Protein AF-A0A519VGI8-F1 (afdb_monomer)

Sequence (239 aa):
MLRIKFSAGREFSASQSASSPSAKTLPASNMSTTFNIIPTKIDNSLTFQNVLTLAKQTLENQLGKLSINLSVDILVNIHDNKEAYVNDISSNTKFIWAENEYAWFTVDKSNGGTDAYCEKLSERLSDWENYIEDTLDNTMVTPQLKQQIIDCEYEWYFRRSAGQSPMISLAYGHLTAAVARLTNGYIYTYDGAWHDNIFPATAEQLLEVYFYPDKAKDVADYDWVTKCIEGLKFDLASR

Nearest PDB structures (foldseek):
  7p8m-assembly1_A  TM=3.866E-01  e=9.966E+00  Methanocaldococcus jannaschii DSM 2661

Structure (mmCIF, N/CA/C/O backbone):
data_AF-A0A519VGI8-F1
#
_entry.id   AF-A0A519VGI8-F1
#
loop_
_atom_site.group_PDB
_atom_site.id
_atom_site.type_symbol
_atom_site.label_atom_id
_atom_site.label_alt_id
_atom_site.label_comp_id
_atom_site.label_asym_id
_atom_site.label_entity_id
_atom_site.label_seq_id
_atom_site.pdbx_PDB_ins_code
_atom_site.Cartn_x
_atom_site.Cartn_y
_atom_site.Cartn_z
_atom_site.occupancy
_atom_site.B_iso_or_equiv
_atom_site.auth_seq_id
_atom_site.auth_comp_id
_atom_site.auth_asym_id
_atom_site.auth_atom_id
_atom_site.pdbx_PDB_model_num
ATOM 1 N N . MET A 1 1 ? 89.190 26.291 28.285 1.00 38.09 1 MET A N 1
ATOM 2 C CA . MET A 1 1 ? 90.211 26.397 27.222 1.00 38.09 1 MET A CA 1
ATOM 3 C C . MET A 1 1 ? 90.522 24.989 26.719 1.00 38.09 1 MET A C 1
ATOM 5 O O . MET A 1 1 ? 91.337 24.328 27.328 1.00 38.09 1 MET A O 1
ATOM 9 N N . LEU A 1 2 ? 89.786 24.499 25.714 1.00 30.53 2 LEU A N 1
ATOM 10 C CA . LEU A 1 2 ? 90.197 23.538 24.670 1.00 30.53 2 LEU A CA 1
ATOM 11 C C . LEU A 1 2 ? 88.943 23.186 23.844 1.00 30.53 2 LEU A C 1
ATOM 13 O O . LEU A 1 2 ? 87.911 22.818 24.395 1.00 30.53 2 LEU A O 1
ATOM 17 N N . ARG A 1 3 ? 89.034 23.372 22.526 1.00 24.94 3 ARG A N 1
ATOM 18 C CA . ARG A 1 3 ? 88.086 22.913 21.495 1.00 24.94 3 ARG A CA 1
ATOM 19 C C . ARG A 1 3 ? 88.635 21.624 20.864 1.00 24.94 3 ARG A C 1
ATOM 21 O O . ARG A 1 3 ? 89.831 21.388 21.007 1.00 24.94 3 ARG A O 1
ATOM 28 N N . ILE A 1 4 ? 87.793 20.986 20.027 1.00 32.97 4 ILE A N 1
ATOM 29 C CA . ILE A 1 4 ? 88.065 20.067 18.878 1.00 32.97 4 ILE A CA 1
ATOM 30 C C . ILE A 1 4 ? 87.578 18.626 19.159 1.00 32.97 4 ILE A C 1
ATOM 32 O O . ILE A 1 4 ? 87.894 18.105 20.215 1.00 32.97 4 ILE A O 1
ATOM 36 N N . LYS A 1 5 ? 86.855 17.887 18.292 1.00 31.25 5 LYS A N 1
ATOM 37 C CA . LYS A 1 5 ? 86.121 18.103 17.016 1.00 31.25 5 LYS A CA 1
ATOM 38 C C . LYS A 1 5 ? 85.186 16.886 16.769 1.00 31.25 5 LYS A C 1
ATOM 40 O O . LYS A 1 5 ? 85.335 15.844 17.389 1.00 31.25 5 LYS A O 1
ATOM 45 N N . PHE A 1 6 ? 84.274 17.097 15.818 1.00 30.44 6 PHE A N 1
ATOM 46 C CA . PHE A 1 6 ? 83.166 16.316 15.242 1.00 30.44 6 PHE A CA 1
ATOM 47 C C . PHE A 1 6 ? 83.414 14.902 14.670 1.00 30.44 6 PHE A C 1
ATOM 49 O O . PHE A 1 6 ? 84.486 14.626 14.142 1.00 30.44 6 PHE A O 1
ATOM 56 N N . SER A 1 7 ? 82.314 14.129 14.577 1.00 30.73 7 SER A N 1
ATOM 57 C CA . SER A 1 7 ? 81.886 13.312 13.412 1.00 30.73 7 SER A CA 1
ATOM 58 C C . SER A 1 7 ? 80.410 12.887 13.606 1.00 30.73 7 SER A C 1
ATOM 60 O O . SER A 1 7 ? 80.115 12.208 14.581 1.00 30.73 7 SER A O 1
ATOM 62 N N . ALA A 1 8 ? 79.438 13.483 12.893 1.00 33.47 8 ALA A N 1
ATOM 63 C CA . ALA A 1 8 ? 78.658 12.887 11.780 1.00 33.47 8 ALA A CA 1
ATOM 64 C C . ALA A 1 8 ? 78.068 11.492 12.096 1.00 33.47 8 ALA A C 1
ATOM 66 O O . ALA A 1 8 ? 78.820 10.578 12.396 1.00 33.47 8 ALA A O 1
ATOM 67 N N . GLY A 1 9 ? 76.771 11.189 12.024 1.00 27.84 9 GLY A N 1
ATOM 68 C CA . GLY A 1 9 ? 75.587 11.834 11.457 1.00 27.84 9 GLY A CA 1
ATOM 69 C C . GLY A 1 9 ? 74.647 10.716 10.969 1.00 27.84 9 GLY A C 1
ATOM 70 O O . GLY A 1 9 ? 75.143 9.765 10.371 1.00 27.84 9 GLY A O 1
ATOM 71 N N . ARG A 1 10 ? 73.336 10.801 11.249 1.00 30.02 10 ARG A N 1
ATOM 72 C CA . ARG A 1 10 ? 72.210 10.395 10.369 1.00 30.02 10 ARG A CA 1
ATOM 73 C C . ARG A 1 10 ? 70.863 10.465 11.102 1.00 30.02 10 ARG A C 1
ATOM 75 O O . ARG A 1 10 ? 70.572 9.669 11.982 1.00 30.02 10 ARG A O 1
ATOM 82 N N . GLU A 1 11 ? 70.141 11.517 10.735 1.00 29.47 11 GLU A N 1
ATOM 83 C CA . GLU A 1 11 ? 68.760 11.587 10.236 1.00 29.47 11 GLU A CA 1
ATOM 84 C C . GLU A 1 11 ? 67.616 10.746 10.830 1.00 29.47 11 GLU A C 1
ATOM 86 O O . GLU A 1 11 ? 67.655 9.529 10.983 1.00 29.47 11 GLU A O 1
ATOM 91 N N . PHE A 1 12 ? 66.546 11.511 11.052 1.00 30.02 12 PHE A N 1
ATOM 92 C CA . PHE A 1 12 ? 65.171 11.186 11.391 1.00 30.02 12 PHE A CA 1
ATOM 93 C C . PHE A 1 12 ? 64.492 10.199 10.433 1.00 30.02 12 PHE A C 1
ATOM 95 O O . PHE A 1 12 ? 64.615 10.305 9.217 1.00 30.02 12 PHE A O 1
ATOM 102 N N . SER A 1 13 ? 63.601 9.384 10.996 1.00 29.48 13 SER A N 1
ATOM 103 C CA . SER A 1 13 ? 62.376 8.942 10.327 1.00 29.48 13 SER A CA 1
ATOM 104 C C . SER A 1 13 ? 61.317 8.647 11.388 1.00 29.48 13 SER A C 1
ATOM 106 O O . SER A 1 13 ? 61.339 7.604 12.041 1.00 29.48 13 SER A O 1
ATOM 108 N N . ALA A 1 14 ? 60.398 9.593 11.570 1.00 31.36 14 ALA A N 1
ATOM 109 C CA . ALA A 1 14 ? 59.165 9.387 12.309 1.00 31.36 14 ALA A CA 1
ATOM 110 C C . ALA A 1 14 ? 58.192 8.559 11.456 1.00 31.36 14 ALA A C 1
ATOM 112 O O . ALA A 1 14 ? 57.915 8.911 10.314 1.00 31.36 14 ALA A O 1
ATOM 113 N N . SER A 1 15 ? 57.625 7.498 12.027 1.00 29.14 15 SER A N 1
ATOM 114 C CA . SER A 1 15 ? 56.318 6.995 11.603 1.00 29.14 15 SER A CA 1
ATOM 115 C C . SER A 1 15 ? 55.542 6.558 12.845 1.00 29.14 15 SER A C 1
ATOM 117 O O . SER A 1 15 ? 55.751 5.490 13.409 1.00 29.14 15 SER A O 1
ATOM 119 N N . GLN A 1 16 ? 54.683 7.455 13.328 1.00 31.55 16 GLN A N 1
ATOM 120 C CA . GLN A 1 16 ? 53.565 7.080 14.183 1.00 31.55 16 GLN A CA 1
ATOM 121 C C . GLN A 1 16 ? 52.480 6.534 13.254 1.00 31.55 16 GLN A C 1
ATOM 123 O O . GLN A 1 16 ? 51.910 7.281 12.460 1.00 31.55 16 GLN A O 1
ATOM 128 N N . SER A 1 17 ? 52.211 5.231 13.321 1.00 30.33 17 SER A N 1
ATOM 129 C CA . SER A 1 17 ? 51.017 4.650 12.715 1.00 30.33 17 SER A CA 1
ATOM 130 C C . SER A 1 17 ? 49.809 5.053 13.557 1.00 30.33 17 SER A C 1
ATOM 132 O O . SER A 1 17 ? 49.534 4.460 14.601 1.00 30.33 17 SER A O 1
ATOM 134 N N . ALA A 1 18 ? 49.111 6.088 13.102 1.00 29.97 18 ALA A N 1
ATOM 135 C CA . ALA A 1 18 ? 47.758 6.389 13.528 1.00 29.97 18 ALA A CA 1
ATOM 136 C C . ALA A 1 18 ? 46.842 5.238 13.088 1.00 29.97 18 ALA A C 1
ATOM 138 O O . ALA A 1 18 ? 46.700 4.951 11.901 1.00 29.97 18 ALA A O 1
ATOM 139 N N . SER A 1 19 ? 46.236 4.565 14.059 1.00 31.88 19 SER A N 1
ATOM 140 C CA . SER A 1 19 ? 45.126 3.644 13.844 1.00 31.88 19 SER A CA 1
ATOM 141 C C . SER A 1 19 ? 43.911 4.444 13.365 1.00 31.88 19 SER A C 1
ATOM 143 O O . SER A 1 19 ? 43.262 5.130 14.157 1.00 31.88 19 SER A O 1
ATOM 145 N N . SER A 1 20 ? 43.627 4.393 12.066 1.00 29.72 20 SER A N 1
ATOM 146 C CA . SER A 1 20 ? 42.387 4.920 11.496 1.00 29.72 20 SER A CA 1
ATOM 147 C C . SER A 1 20 ? 41.172 4.082 11.928 1.00 29.72 20 SER A C 1
ATOM 149 O O . SER A 1 20 ? 41.293 2.869 12.114 1.00 29.72 20 SER A O 1
ATOM 151 N N . PRO A 1 21 ? 40.005 4.724 12.113 1.00 30.98 21 PRO A N 1
ATOM 152 C CA . PRO A 1 21 ? 38.830 4.119 12.725 1.00 30.98 21 PRO A CA 1
ATOM 153 C C . PRO A 1 21 ? 38.194 3.074 11.807 1.00 30.98 21 PRO A C 1
ATOM 155 O O . PRO A 1 21 ? 38.023 3.296 10.609 1.00 30.98 21 PRO A O 1
ATOM 158 N N . SER A 1 22 ? 37.818 1.947 12.416 1.00 30.73 22 SER A N 1
ATOM 159 C CA . SER A 1 22 ? 36.971 0.908 11.833 1.00 30.73 22 SER A CA 1
ATOM 160 C C . SER A 1 22 ? 35.784 1.545 11.118 1.00 30.73 22 SER A C 1
ATOM 162 O O . SER A 1 22 ? 34.987 2.250 11.742 1.00 30.73 22 SER A O 1
ATOM 164 N N . ALA A 1 23 ? 35.670 1.275 9.818 1.00 31.70 23 ALA A N 1
ATOM 165 C CA . ALA A 1 23 ? 34.477 1.557 9.043 1.00 31.70 23 ALA A CA 1
ATOM 166 C C . ALA A 1 23 ? 33.264 1.026 9.817 1.00 31.70 23 ALA A C 1
ATOM 168 O O . ALA A 1 23 ? 33.223 -0.149 10.189 1.00 31.70 23 ALA A O 1
ATOM 169 N N . LYS A 1 24 ? 32.307 1.911 10.114 1.00 32.31 24 LYS A N 1
ATOM 170 C CA . LYS A 1 24 ? 30.989 1.496 10.581 1.00 32.31 24 LYS A CA 1
ATOM 171 C C . LYS A 1 24 ? 30.389 0.653 9.466 1.00 32.31 24 LYS A C 1
ATOM 173 O O . LYS A 1 24 ? 30.065 1.168 8.400 1.00 32.31 24 LYS A O 1
ATOM 178 N N . THR A 1 25 ? 30.309 -0.644 9.710 1.00 29.39 25 THR A N 1
ATOM 179 C CA . THR A 1 25 ? 29.517 -1.584 8.933 1.00 29.39 25 THR A CA 1
ATOM 180 C C . THR A 1 25 ? 28.110 -1.003 8.809 1.00 29.39 25 THR A C 1
ATOM 182 O O . THR A 1 25 ? 27.492 -0.672 9.823 1.00 29.39 25 THR A O 1
ATOM 185 N N . LEU A 1 26 ? 27.636 -0.819 7.575 1.00 34.78 26 LEU A N 1
ATOM 186 C CA . LEU A 1 26 ? 26.231 -0.519 7.303 1.00 34.78 26 LEU A CA 1
ATOM 187 C C . LEU A 1 26 ? 25.372 -1.571 8.028 1.00 34.78 26 LEU A C 1
ATOM 189 O O . LEU A 1 26 ? 25.759 -2.747 8.032 1.00 34.78 26 LEU A O 1
ATOM 193 N N . PRO A 1 27 ? 24.262 -1.182 8.679 1.00 36.94 27 PRO A N 1
ATOM 194 C CA . PRO A 1 27 ? 23.387 -2.150 9.318 1.00 36.94 27 PRO A CA 1
ATOM 195 C C . PRO A 1 27 ? 22.914 -3.165 8.273 1.00 36.94 27 PRO A C 1
ATOM 197 O O . PRO A 1 27 ? 22.719 -2.830 7.103 1.00 36.94 27 PRO A O 1
ATOM 200 N N . ALA A 1 28 ? 22.809 -4.421 8.707 1.00 38.28 28 ALA A N 1
ATOM 201 C CA . ALA A 1 28 ? 22.369 -5.543 7.894 1.00 38.28 28 ALA A CA 1
ATOM 202 C C . ALA A 1 28 ? 21.110 -5.177 7.094 1.00 38.28 28 ALA A C 1
ATOM 204 O O . ALA A 1 28 ? 20.195 -4.555 7.630 1.00 38.28 28 ALA A O 1
ATOM 205 N N . SER A 1 29 ? 21.073 -5.567 5.819 1.00 42.94 29 SER A N 1
ATOM 206 C CA . SER A 1 29 ? 19.898 -5.421 4.963 1.00 42.94 29 SER A CA 1
ATOM 207 C C . SER A 1 29 ? 18.662 -5.962 5.684 1.00 42.94 29 SER A C 1
ATOM 209 O O . SER A 1 29 ? 18.608 -7.159 5.981 1.00 42.94 29 SER A O 1
ATOM 211 N N . ASN A 1 30 ? 17.680 -5.103 5.959 1.00 51.03 30 ASN A N 1
ATOM 212 C CA . ASN A 1 30 ? 16.365 -5.547 6.402 1.00 51.03 30 ASN A CA 1
ATOM 213 C C . ASN A 1 30 ? 15.836 -6.586 5.396 1.00 51.03 30 ASN A C 1
ATOM 215 O O . ASN A 1 30 ? 15.785 -6.335 4.192 1.00 51.03 30 ASN A O 1
ATOM 219 N N . MET A 1 31 ? 15.494 -7.784 5.883 1.00 70.06 31 MET A N 1
ATOM 220 C CA . MET A 1 31 ? 15.034 -8.915 5.053 1.00 70.06 31 MET A CA 1
ATOM 221 C C . MET A 1 31 ? 13.652 -8.666 4.421 1.00 70.06 31 MET A C 1
ATOM 223 O O . MET A 1 31 ? 13.213 -9.416 3.546 1.00 70.06 31 MET A O 1
ATOM 227 N N . SER A 1 32 ? 12.972 -7.609 4.855 1.00 83.12 32 SER A N 1
ATOM 228 C CA . SER A 1 32 ? 11.730 -7.093 4.297 1.00 83.12 32 SER A CA 1
ATOM 229 C C . SER A 1 32 ? 11.562 -5.625 4.663 1.00 83.12 32 SER A C 1
ATOM 231 O O . SER A 1 32 ? 12.154 -5.169 5.636 1.00 83.12 32 SER A O 1
ATOM 233 N N . THR A 1 33 ? 10.728 -4.924 3.910 1.00 91.31 33 THR A N 1
ATOM 234 C CA . THR A 1 33 ? 10.342 -3.536 4.172 1.00 91.31 33 THR A CA 1
ATOM 235 C C . THR A 1 33 ? 8.831 -3.405 4.298 1.00 91.31 33 THR A C 1
ATOM 237 O O . THR A 1 33 ? 8.114 -4.160 3.632 1.00 91.31 33 THR A O 1
ATOM 240 N N . THR A 1 34 ? 8.351 -2.441 5.081 1.00 94.94 34 THR A N 1
ATOM 241 C CA . THR A 1 34 ? 6.932 -2.273 5.402 1.00 94.94 34 THR A CA 1
ATOM 242 C C . THR A 1 34 ? 6.434 -0.846 5.209 1.00 94.94 34 THR A C 1
ATOM 244 O O . THR A 1 34 ? 7.039 0.121 5.659 1.00 94.94 34 THR A O 1
ATOM 247 N N . PHE A 1 35 ? 5.271 -0.716 4.576 1.00 96.44 35 PHE A N 1
ATOM 248 C CA . PHE A 1 35 ? 4.464 0.489 4.707 1.00 96.44 35 PHE A CA 1
ATOM 249 C C . PHE A 1 35 ? 3.271 0.199 5.587 1.00 96.44 35 PHE A C 1
ATOM 251 O O . PHE A 1 35 ? 2.504 -0.716 5.303 1.00 96.44 35 PHE A O 1
ATOM 258 N N . ASN A 1 36 ? 3.090 1.030 6.595 1.00 96.19 36 ASN A N 1
ATOM 259 C CA . ASN A 1 36 ? 1.992 0.949 7.531 1.00 96.19 36 ASN A CA 1
ATOM 260 C C . ASN A 1 36 ? 1.013 2.091 7.253 1.00 96.19 36 ASN A C 1
ATOM 262 O O . ASN A 1 36 ? 1.414 3.139 6.742 1.00 96.19 36 ASN A O 1
ATOM 266 N N . ILE A 1 37 ? -0.264 1.886 7.557 1.00 97.44 37 ILE A N 1
ATOM 267 C CA . ILE A 1 37 ? -1.351 2.824 7.291 1.00 97.44 37 ILE A CA 1
ATOM 268 C C . ILE A 1 37 ? -2.213 2.955 8.539 1.00 97.44 37 ILE A C 1
ATOM 270 O O . ILE A 1 37 ? -2.906 2.010 8.922 1.00 97.44 37 ILE A O 1
ATOM 274 N N . ILE A 1 38 ? -2.250 4.165 9.089 1.00 94.88 38 ILE A N 1
ATOM 275 C CA . ILE A 1 38 ? -3.215 4.557 10.115 1.00 94.88 38 ILE A CA 1
ATOM 276 C C . ILE A 1 38 ? -4.405 5.246 9.425 1.00 94.88 38 ILE A C 1
ATOM 278 O O . ILE A 1 38 ? -4.229 6.321 8.841 1.00 94.88 38 ILE A O 1
ATOM 282 N N . PRO A 1 39 ? -5.612 4.651 9.435 1.00 96.69 39 PRO A N 1
ATOM 283 C CA . PRO A 1 39 ? -6.808 5.247 8.845 1.00 96.69 39 PRO A CA 1
ATOM 284 C C . PRO A 1 39 ? -7.345 6.407 9.685 1.00 96.69 39 PRO A C 1
ATOM 286 O O . PRO A 1 39 ? -7.198 6.427 10.901 1.00 96.69 39 PRO A O 1
ATOM 289 N N . THR A 1 40 ? -8.061 7.332 9.048 1.00 95.69 40 THR A N 1
ATOM 290 C CA . THR A 1 40 ? -8.852 8.363 9.755 1.00 95.69 40 THR A CA 1
ATOM 291 C C . THR A 1 40 ? -10.356 8.202 9.530 1.00 95.69 40 THR A C 1
ATOM 293 O O . THR A 1 40 ? -11.171 8.892 10.141 1.00 95.69 40 THR A O 1
ATOM 296 N N . LYS A 1 41 ? -10.744 7.283 8.641 1.00 96.19 41 LYS A N 1
ATOM 297 C CA . LYS A 1 41 ? -12.118 6.820 8.444 1.00 96.19 41 LYS A CA 1
ATOM 298 C C . LYS A 1 41 ? -12.128 5.393 7.898 1.00 96.19 41 LYS A C 1
ATOM 300 O O . LYS A 1 41 ? -11.251 5.002 7.127 1.00 96.19 41 LYS A O 1
ATOM 305 N N . ILE A 1 42 ? -13.189 4.657 8.209 1.00 96.38 42 ILE A N 1
ATOM 306 C CA . ILE A 1 42 ? -13.522 3.379 7.575 1.00 96.38 42 ILE A CA 1
ATOM 307 C C . ILE A 1 42 ? -15.001 3.418 7.198 1.00 96.38 42 ILE A C 1
ATOM 309 O O . ILE A 1 42 ? -15.876 3.484 8.059 1.00 96.38 42 ILE A O 1
ATOM 313 N N . ASP A 1 43 ? -15.292 3.369 5.902 1.00 95.44 43 ASP A N 1
ATOM 314 C CA . ASP A 1 43 ? -16.658 3.363 5.380 1.00 95.44 43 ASP A CA 1
ATOM 315 C C . ASP A 1 43 ? -16.875 2.208 4.383 1.00 95.44 43 ASP A C 1
ATOM 317 O O . ASP A 1 43 ? -16.010 1.354 4.177 1.00 95.44 43 ASP A O 1
ATOM 321 N N . ASN A 1 44 ? -18.064 2.135 3.782 1.00 95.56 44 ASN A N 1
ATOM 322 C CA . ASN A 1 44 ? -18.425 1.050 2.863 1.00 95.56 44 ASN A CA 1
ATOM 323 C C . ASN A 1 44 ? -17.655 1.078 1.531 1.00 95.56 44 ASN A C 1
ATOM 325 O O . ASN A 1 44 ? -17.769 0.132 0.755 1.00 95.56 44 ASN A O 1
ATOM 329 N N . SER A 1 45 ? -16.892 2.136 1.247 1.00 96.00 45 SER A N 1
ATOM 330 C CA . SER A 1 45 ? -16.010 2.194 0.082 1.00 96.00 45 SER A CA 1
ATOM 331 C C . SER A 1 45 ? -14.709 1.416 0.288 1.00 96.00 45 SER A C 1
ATOM 333 O O . SER A 1 45 ? -14.060 1.074 -0.700 1.00 96.00 45 SER A O 1
ATOM 335 N N . LEU A 1 46 ? -14.340 1.076 1.528 1.00 98.00 46 LEU A N 1
ATOM 336 C CA . LEU A 1 46 ? -13.143 0.293 1.812 1.00 98.00 46 LEU A CA 1
ATOM 337 C C . LEU A 1 46 ? -13.400 -1.205 1.567 1.00 98.00 46 LEU A C 1
ATOM 339 O O . LEU A 1 46 ? -13.643 -1.981 2.491 1.00 98.00 46 LEU A O 1
ATOM 343 N N . THR A 1 47 ? -13.359 -1.606 0.299 1.00 98.19 47 THR A N 1
ATOM 344 C CA . THR A 1 47 ? -13.525 -2.993 -0.164 1.00 98.19 47 THR A CA 1
ATOM 345 C C . THR A 1 47 ? -12.300 -3.462 -0.940 1.00 98.19 47 THR A C 1
ATOM 347 O O . THR A 1 47 ? -11.565 -2.643 -1.496 1.00 98.19 47 THR A O 1
ATOM 350 N N . PHE A 1 48 ? -12.101 -4.781 -1.039 1.00 97.81 48 PHE A N 1
ATOM 351 C CA . PHE A 1 48 ? -11.037 -5.349 -1.878 1.00 97.81 48 PHE A CA 1
ATOM 352 C C . PHE A 1 48 ? -11.122 -4.854 -3.322 1.00 97.81 48 PHE A C 1
ATOM 354 O O . PHE A 1 48 ? -10.117 -4.424 -3.880 1.00 97.81 48 PHE A O 1
ATOM 361 N N . GLN A 1 49 ? -12.317 -4.818 -3.911 1.00 97.50 49 GLN A N 1
ATOM 362 C CA . GLN A 1 49 ? -12.511 -4.312 -5.267 1.00 97.50 49 GLN A CA 1
ATOM 363 C C . GLN A 1 49 ? -12.029 -2.872 -5.428 1.00 97.50 49 GLN A C 1
ATOM 365 O O . GLN A 1 49 ? -11.324 -2.575 -6.393 1.00 97.50 49 GLN A O 1
ATOM 370 N N . ASN A 1 50 ? -12.394 -1.980 -4.507 1.00 98.50 50 ASN A N 1
ATOM 371 C CA . ASN A 1 50 ? -12.023 -0.572 -4.613 1.00 98.50 50 ASN A CA 1
ATOM 372 C C . ASN A 1 50 ? -10.522 -0.365 -4.391 1.00 98.50 50 ASN A C 1
ATOM 374 O O . ASN A 1 50 ? -9.913 0.410 -5.128 1.00 98.50 50 ASN A O 1
ATOM 378 N N . VAL A 1 51 ? -9.915 -1.099 -3.450 1.00 98.56 51 VAL A N 1
ATOM 379 C CA . VAL A 1 51 ? -8.460 -1.081 -3.231 1.00 98.56 51 VAL A CA 1
ATOM 380 C C . VAL A 1 51 ? -7.726 -1.547 -4.488 1.00 98.56 51 VAL A C 1
ATOM 382 O O . VAL A 1 51 ? -6.882 -0.817 -5.003 1.00 98.56 51 VAL A O 1
ATOM 385 N N . LEU A 1 52 ? -8.083 -2.714 -5.035 1.00 98.12 52 LEU A N 1
ATOM 386 C CA . LEU A 1 52 ? -7.441 -3.270 -6.230 1.00 98.12 52 LEU A CA 1
ATOM 387 C C . LEU A 1 52 ? -7.636 -2.373 -7.458 1.00 98.12 52 LEU A C 1
ATOM 389 O O . LEU A 1 52 ? -6.691 -2.147 -8.211 1.00 98.12 52 LEU A O 1
ATOM 393 N N . THR A 1 53 ? -8.838 -1.818 -7.642 1.00 98.19 53 THR A N 1
ATOM 394 C CA . THR A 1 53 ? -9.151 -0.916 -8.764 1.00 98.19 53 THR A CA 1
ATOM 395 C C . THR A 1 53 ? -8.305 0.353 -8.699 1.00 98.19 53 THR A C 1
ATOM 397 O O . THR A 1 53 ? -7.700 0.750 -9.695 1.00 98.19 53 THR A O 1
ATOM 400 N N . LEU A 1 54 ? -8.225 0.981 -7.524 1.00 98.62 54 LEU A N 1
ATOM 401 C CA . LEU A 1 54 ? -7.460 2.208 -7.331 1.00 98.62 54 LEU A CA 1
ATOM 402 C C . LEU A 1 54 ? -5.945 1.964 -7.420 1.00 98.62 54 LEU A C 1
ATOM 404 O O . LEU A 1 54 ? -5.224 2.756 -8.036 1.00 98.62 54 LEU A O 1
ATOM 408 N N . ALA A 1 55 ? -5.458 0.859 -6.852 1.00 98.50 55 ALA A N 1
ATOM 409 C CA . ALA A 1 55 ? -4.060 0.454 -6.955 1.00 98.50 55 ALA A CA 1
ATOM 410 C C . ALA A 1 55 ? -3.673 0.210 -8.419 1.00 98.50 55 ALA A C 1
ATOM 412 O O . ALA A 1 55 ? -2.708 0.805 -8.894 1.00 98.50 55 ALA A O 1
ATOM 413 N N . LYS A 1 56 ? -4.480 -0.555 -9.170 1.00 98.06 56 LYS A N 1
ATOM 414 C CA . LYS A 1 56 ? -4.294 -0.774 -10.612 1.00 98.06 56 LYS A CA 1
ATOM 415 C C . LYS A 1 56 ? -4.250 0.544 -11.380 1.00 98.06 56 LYS A C 1
ATOM 417 O O . LYS A 1 56 ? -3.298 0.789 -12.112 1.00 98.06 56 LYS A O 1
ATOM 422 N N . GLN A 1 57 ? -5.237 1.416 -11.177 1.00 98.12 57 GLN A N 1
ATOM 423 C CA . GLN A 1 57 ? -5.314 2.695 -11.885 1.00 98.12 57 GLN A CA 1
ATOM 424 C C . GLN A 1 57 ? -4.071 3.563 -11.641 1.00 98.12 57 GLN A C 1
ATOM 426 O O . GLN A 1 57 ? -3.526 4.157 -12.572 1.00 98.12 57 GLN A O 1
ATOM 431 N N . THR A 1 58 ? -3.627 3.670 -10.387 1.00 98.19 58 THR A N 1
ATOM 432 C CA . THR A 1 58 ? -2.460 4.497 -10.050 1.00 98.19 58 THR A CA 1
ATOM 433 C C . THR A 1 58 ? -1.151 3.877 -10.535 1.00 98.19 58 THR A C 1
ATOM 435 O O . THR A 1 58 ? -0.297 4.618 -11.024 1.00 98.19 58 THR A O 1
ATOM 438 N N . LEU A 1 59 ? -1.026 2.548 -10.475 1.00 97.50 59 LEU A N 1
ATOM 439 C CA . LEU A 1 59 ? 0.115 1.794 -10.993 1.00 97.50 59 LEU A CA 1
ATOM 440 C C . LEU A 1 59 ? 0.239 1.940 -12.511 1.00 97.50 59 LEU A C 1
ATOM 442 O O . LEU A 1 59 ? 1.285 2.356 -13.000 1.00 97.50 59 LEU A O 1
ATOM 446 N N . GLU A 1 60 ? -0.830 1.680 -13.265 1.00 96.88 60 GLU A N 1
ATOM 447 C CA . GLU A 1 60 ? -0.828 1.811 -14.728 1.00 96.88 60 GLU A CA 1
ATOM 448 C C . GLU A 1 60 ? -0.538 3.255 -15.170 1.00 96.88 60 GLU A C 1
ATOM 450 O O . GLU A 1 60 ? 0.202 3.480 -16.129 1.00 96.88 60 GLU A O 1
ATOM 455 N N . ASN A 1 61 ? -1.036 4.252 -14.431 1.00 96.69 61 ASN A N 1
ATOM 456 C CA . ASN A 1 61 ? -0.696 5.654 -14.674 1.00 96.69 61 ASN A CA 1
ATOM 457 C C . ASN A 1 61 ? 0.805 5.936 -14.476 1.00 96.69 61 ASN A C 1
ATOM 459 O O . ASN A 1 61 ? 1.408 6.652 -15.278 1.00 96.69 61 ASN A O 1
ATOM 463 N N . GLN A 1 62 ? 1.428 5.383 -13.432 1.00 95.81 62 GLN A N 1
ATOM 464 C CA . GLN A 1 62 ? 2.869 5.526 -13.219 1.00 95.81 62 GLN A CA 1
ATOM 465 C C . GLN A 1 62 ? 3.684 4.781 -14.281 1.00 95.81 62 GLN A C 1
ATOM 467 O O . GLN A 1 62 ? 4.625 5.353 -14.829 1.00 95.81 62 GLN A O 1
ATOM 472 N N . LEU A 1 63 ? 3.293 3.558 -14.643 1.00 94.62 63 LEU A N 1
ATOM 473 C CA . LEU A 1 63 ? 3.921 2.811 -15.735 1.00 94.62 63 LEU A CA 1
ATOM 474 C C . LEU A 1 63 ? 3.884 3.616 -17.044 1.00 94.62 63 LEU A C 1
ATOM 476 O O . LEU A 1 63 ? 4.920 3.777 -17.691 1.00 94.62 63 LEU A O 1
ATOM 480 N N . GLY A 1 64 ? 2.743 4.229 -17.374 1.00 94.94 64 GLY A N 1
ATOM 481 C CA . GLY A 1 64 ? 2.611 5.123 -18.526 1.00 94.94 64 GLY A CA 1
ATOM 482 C C . GLY A 1 64 ? 3.575 6.315 -18.480 1.00 94.94 64 GLY A C 1
ATOM 483 O O . GLY A 1 64 ? 4.262 6.590 -19.465 1.00 94.94 64 GLY A O 1
ATOM 484 N N . LYS A 1 65 ? 3.714 6.979 -17.323 1.00 94.06 65 LYS A N 1
ATOM 485 C CA . LYS A 1 65 ? 4.696 8.067 -17.126 1.00 94.06 65 LYS A CA 1
ATOM 486 C C . LYS A 1 65 ? 6.144 7.602 -17.306 1.00 94.06 65 LYS A C 1
ATOM 488 O O . LYS A 1 65 ? 6.970 8.357 -17.811 1.00 94.06 65 LYS A O 1
ATOM 493 N N . LEU A 1 66 ? 6.445 6.352 -16.959 1.00 92.19 66 LEU A N 1
ATOM 494 C CA . LEU A 1 66 ? 7.757 5.724 -17.155 1.00 92.19 66 LEU A CA 1
ATOM 495 C C . LEU A 1 66 ? 7.976 5.194 -18.587 1.00 92.19 66 LEU A C 1
ATOM 497 O O . LEU A 1 66 ? 9.016 4.586 -18.878 1.00 92.19 66 LEU A O 1
ATOM 501 N N . SER A 1 67 ? 7.025 5.456 -19.496 1.00 91.94 67 SER A N 1
ATOM 502 C CA . SER A 1 67 ? 6.989 4.936 -20.869 1.00 91.94 67 SER A CA 1
ATOM 503 C C . SER A 1 67 ? 6.962 3.404 -20.929 1.00 91.94 67 SER A C 1
ATOM 505 O O . SER A 1 67 ? 7.555 2.792 -21.816 1.00 91.94 67 SER A O 1
ATOM 507 N N . ILE A 1 68 ? 6.295 2.780 -19.958 1.00 91.19 68 ILE A N 1
ATOM 508 C CA . ILE A 1 68 ? 6.036 1.344 -19.892 1.00 91.19 68 ILE A CA 1
ATOM 509 C C . ILE A 1 68 ? 4.546 1.137 -20.181 1.00 91.19 68 ILE A C 1
ATOM 511 O O . ILE A 1 68 ? 3.695 1.318 -19.315 1.00 91.19 68 ILE A O 1
ATOM 515 N N . ASN A 1 69 ? 4.223 0.759 -21.417 1.00 88.69 69 ASN A N 1
ATOM 516 C CA . ASN A 1 69 ? 2.843 0.508 -21.837 1.00 88.69 69 ASN A CA 1
ATOM 517 C C . ASN A 1 69 ? 2.440 -0.926 -21.487 1.00 88.69 69 ASN A C 1
ATOM 519 O O . ASN A 1 69 ? 2.453 -1.813 -22.339 1.00 88.69 69 ASN A O 1
ATOM 523 N N . LEU A 1 70 ? 2.114 -1.150 -20.218 1.00 88.81 70 LEU A N 1
ATOM 524 C CA . LEU A 1 70 ? 1.691 -2.445 -19.704 1.00 88.81 70 LEU A CA 1
ATOM 525 C C . LEU A 1 70 ? 0.383 -2.291 -18.934 1.00 88.81 70 LEU A C 1
ATOM 527 O O . LEU A 1 70 ? 0.308 -1.483 -18.013 1.00 88.81 70 LEU A O 1
ATOM 531 N N . SER A 1 71 ? -0.613 -3.104 -19.290 1.00 91.69 71 SER A N 1
ATOM 532 C CA . SER A 1 71 ? -1.787 -3.299 -18.442 1.00 91.69 71 SER A CA 1
ATOM 533 C C . SER A 1 71 ? -1.582 -4.508 -17.539 1.00 91.69 71 SER A C 1
ATOM 535 O O . SER A 1 71 ? -1.091 -5.556 -17.993 1.00 91.69 71 SER A O 1
ATOM 537 N N . VAL A 1 72 ? -1.949 -4.331 -16.274 1.00 92.69 72 VAL A N 1
ATOM 538 C CA . VAL A 1 72 ? -1.750 -5.311 -15.210 1.00 92.69 72 VAL A CA 1
ATOM 539 C C . VAL A 1 72 ? -3.041 -5.583 -14.455 1.00 92.69 72 VAL A C 1
ATOM 541 O O . VAL A 1 72 ? -3.892 -4.708 -14.304 1.00 92.69 72 VAL A O 1
ATOM 544 N N . ASP A 1 73 ? -3.162 -6.793 -13.938 1.00 95.19 73 ASP A N 1
ATOM 545 C CA . ASP A 1 73 ? -4.195 -7.187 -12.994 1.00 95.19 73 ASP A CA 1
ATOM 546 C C . ASP A 1 73 ? -3.549 -7.525 -11.654 1.00 95.19 73 ASP A C 1
ATOM 548 O O . ASP A 1 73 ? -2.511 -8.183 -11.592 1.00 95.19 73 ASP A O 1
ATOM 552 N N . ILE A 1 74 ? -4.165 -7.053 -10.572 1.00 96.88 74 ILE A N 1
ATOM 553 C CA . ILE A 1 74 ? -3.733 -7.350 -9.208 1.00 96.88 74 ILE A CA 1
ATOM 554 C C . ILE A 1 74 ? -4.726 -8.349 -8.625 1.00 96.88 74 ILE A C 1
ATOM 556 O O . ILE A 1 74 ? -5.929 -8.081 -8.585 1.00 96.88 74 ILE A O 1
ATOM 560 N N . LEU A 1 75 ? -4.221 -9.500 -8.193 1.00 95.50 75 LEU A N 1
ATOM 561 C CA . LEU A 1 75 ? -5.002 -10.578 -7.592 1.00 95.50 75 LEU A CA 1
ATOM 562 C C . LEU A 1 75 ? -4.700 -10.661 -6.099 1.00 95.50 75 LEU A C 1
ATOM 564 O O . LEU A 1 75 ? -3.602 -10.306 -5.666 1.00 95.50 75 LEU A O 1
ATOM 568 N N . VAL A 1 76 ? -5.670 -11.143 -5.324 1.00 96.44 76 VAL A N 1
ATOM 569 C CA . VAL A 1 76 ? -5.553 -11.269 -3.871 1.00 96.44 76 VAL A CA 1
ATOM 570 C C . VAL A 1 76 ? -6.238 -12.529 -3.363 1.00 96.44 76 VAL A C 1
ATOM 572 O O . VAL A 1 76 ? -7.333 -12.875 -3.810 1.00 96.44 76 VAL A O 1
ATOM 575 N N . ASN A 1 77 ? -5.614 -13.157 -2.374 1.00 94.75 77 ASN A N 1
ATOM 576 C CA . ASN A 1 77 ? -6.172 -14.259 -1.602 1.00 94.75 77 ASN A CA 1
ATOM 577 C C . ASN A 1 77 ? -5.893 -14.039 -0.111 1.00 94.75 77 ASN A C 1
ATOM 579 O O . ASN A 1 77 ? -4.904 -13.393 0.233 1.00 94.75 77 ASN A O 1
ATOM 583 N N . ILE A 1 78 ? -6.740 -14.578 0.771 1.00 95.75 78 ILE A N 1
ATOM 584 C CA . ILE A 1 78 ? -6.445 -14.617 2.212 1.00 95.75 78 ILE A CA 1
ATOM 585 C C . ILE A 1 78 ? -5.797 -15.947 2.560 1.00 95.75 78 ILE A C 1
ATOM 587 O O . ILE A 1 78 ? -6.297 -17.007 2.186 1.00 95.75 78 ILE A O 1
ATOM 591 N N . HIS A 1 79 ? -4.708 -15.879 3.307 1.00 94.56 79 HIS A N 1
ATOM 592 C CA . HIS A 1 79 ? -3.991 -17.015 3.851 1.00 94.56 79 HIS A CA 1
ATOM 593 C C . HIS A 1 79 ? -4.084 -16.974 5.373 1.00 94.56 79 HIS A C 1
ATOM 595 O O . HIS A 1 79 ? -3.958 -15.908 5.968 1.00 94.56 79 HIS A O 1
ATOM 601 N N . ASP A 1 80 ? -4.246 -18.126 6.016 1.00 92.31 80 ASP A N 1
ATOM 602 C CA . ASP A 1 80 ? -3.933 -18.227 7.446 1.00 92.31 80 ASP A CA 1
ATOM 603 C C . ASP A 1 80 ? -2.418 -18.137 7.658 1.00 92.31 80 ASP A C 1
ATOM 605 O O . ASP A 1 80 ? -1.635 -18.629 6.842 1.00 92.31 80 ASP A O 1
ATOM 609 N N . ASN A 1 81 ? -1.990 -17.568 8.783 1.00 85.38 81 ASN A N 1
ATOM 610 C CA . ASN A 1 81 ? -0.577 -17.403 9.125 1.00 85.38 81 ASN A CA 1
ATOM 611 C C . ASN A 1 81 ? 0.180 -18.738 9.253 1.00 85.38 81 ASN A C 1
ATOM 613 O O . ASN A 1 81 ? 1.407 -18.754 9.166 1.00 85.38 81 ASN A O 1
ATOM 617 N N . LYS A 1 82 ? -0.514 -19.867 9.462 1.00 85.81 82 LYS A N 1
ATOM 618 C CA . LYS A 1 82 ? 0.086 -21.215 9.453 1.00 85.81 82 LYS A CA 1
ATOM 619 C C . LYS A 1 82 ? 0.054 -21.865 8.070 1.00 85.81 82 LYS A C 1
ATOM 621 O O . LYS A 1 82 ? 0.403 -23.037 7.958 1.00 85.81 82 LYS A O 1
ATOM 626 N N . GLU A 1 83 ? -0.425 -21.144 7.058 1.00 83.44 83 GLU A N 1
ATOM 627 C CA . GLU A 1 83 ? -0.629 -21.609 5.683 1.00 83.44 83 GLU A CA 1
ATOM 628 C C . GLU A 1 83 ? -1.512 -22.863 5.596 1.00 83.44 83 GLU A C 1
ATOM 630 O O . GLU A 1 83 ? -1.428 -23.655 4.659 1.00 83.44 83 GLU A O 1
ATOM 635 N N . ALA A 1 84 ? -2.385 -23.055 6.590 1.00 77.50 84 ALA A N 1
ATOM 636 C CA . ALA A 1 84 ? -3.267 -24.213 6.654 1.00 77.50 84 ALA A CA 1
ATOM 637 C C . ALA A 1 84 ? -4.375 -24.163 5.588 1.00 77.50 84 ALA A C 1
ATOM 639 O O . ALA A 1 84 ? -4.906 -25.206 5.204 1.00 77.50 84 ALA A O 1
ATOM 640 N N . TYR A 1 85 ? -4.732 -22.962 5.123 1.00 83.31 85 TYR A N 1
ATOM 641 C CA . TYR A 1 85 ? -5.715 -22.747 4.069 1.00 83.31 85 TYR A CA 1
ATOM 642 C C . TYR A 1 85 ? -5.440 -21.469 3.271 1.00 83.31 85 TYR A C 1
ATOM 644 O O . TYR A 1 85 ? -4.742 -20.562 3.730 1.00 83.31 85 TYR A O 1
ATOM 652 N N . VAL A 1 86 ? -6.059 -21.414 2.089 1.00 86.75 86 VAL A N 1
ATOM 653 C CA . VAL A 1 86 ? -6.139 -20.243 1.213 1.00 86.75 86 VAL A CA 1
ATOM 654 C C . VAL A 1 86 ? -7.605 -20.039 0.842 1.00 86.75 86 VAL A C 1
ATOM 656 O O . VAL A 1 86 ? -8.257 -20.975 0.378 1.00 86.75 86 VAL A O 1
ATOM 659 N N . ASN A 1 87 ? -8.113 -18.827 1.048 1.00 85.31 87 ASN A N 1
ATOM 660 C CA . ASN A 1 87 ? -9.484 -18.445 0.738 1.00 85.31 87 ASN A CA 1
ATOM 661 C C . ASN A 1 87 ? -9.513 -17.448 -0.423 1.00 85.31 87 ASN A C 1
ATOM 663 O O . ASN A 1 87 ? -8.800 -16.438 -0.424 1.00 85.31 87 ASN A O 1
ATOM 667 N N . ASP A 1 88 ? -10.393 -17.705 -1.388 1.00 86.81 88 ASP A N 1
ATOM 668 C CA . ASP A 1 88 ? -10.798 -16.694 -2.358 1.00 86.81 88 ASP A CA 1
ATOM 669 C C . ASP A 1 88 ? -11.676 -15.644 -1.673 1.00 86.81 88 ASP A C 1
ATOM 671 O O . ASP A 1 88 ? -12.519 -15.955 -0.825 1.00 86.81 88 ASP A O 1
ATOM 675 N N . ILE A 1 89 ? -11.492 -14.384 -2.059 1.00 86.44 89 ILE A N 1
ATOM 676 C CA . ILE A 1 89 ? -12.218 -13.259 -1.475 1.00 86.44 89 ILE A CA 1
ATOM 677 C C . ILE A 1 89 ? -13.278 -12.779 -2.456 1.00 86.44 89 ILE A C 1
ATOM 679 O O . ILE A 1 89 ? -12.998 -12.519 -3.626 1.00 86.44 89 ILE A O 1
ATOM 683 N N . SER A 1 90 ? -14.501 -12.587 -1.966 1.00 87.88 90 SER A N 1
ATOM 684 C CA . SER A 1 90 ? -15.494 -11.814 -2.711 1.00 87.88 90 SER A CA 1
ATOM 685 C C . SER A 1 90 ? -15.019 -10.368 -2.861 1.00 87.88 90 SER A C 1
ATOM 687 O O . SER A 1 90 ? -14.683 -9.706 -1.880 1.00 87.88 90 SER A O 1
ATOM 689 N N . SER A 1 91 ? -15.041 -9.848 -4.088 1.00 82.44 91 SER A N 1
ATOM 690 C CA . SER A 1 91 ? -14.527 -8.510 -4.406 1.00 82.44 91 SER A CA 1
ATOM 691 C C . SER A 1 91 ? -15.206 -7.395 -3.591 1.00 82.44 91 SER A C 1
ATOM 693 O O . SER A 1 91 ? -14.578 -6.394 -3.258 1.00 82.44 91 SER A O 1
ATOM 695 N N . ASN A 1 92 ? -16.472 -7.586 -3.210 1.00 92.25 92 ASN A N 1
ATOM 696 C CA . ASN A 1 92 ? -17.260 -6.611 -2.451 1.00 92.25 92 ASN A CA 1
ATOM 697 C C . ASN A 1 92 ? -17.088 -6.709 -0.926 1.00 92.25 92 ASN A C 1
ATOM 699 O O . ASN A 1 92 ? -17.710 -5.938 -0.195 1.00 92.25 92 ASN A O 1
ATOM 703 N N . THR A 1 93 ? -16.283 -7.649 -0.427 1.00 94.31 93 THR A N 1
ATOM 704 C CA . THR A 1 93 ? -15.987 -7.748 1.006 1.00 94.31 93 THR A CA 1
ATOM 705 C C . THR A 1 93 ? -15.204 -6.517 1.459 1.00 94.31 93 THR A C 1
ATOM 707 O O . THR A 1 93 ? -14.359 -5.997 0.720 1.00 94.31 93 THR A O 1
ATOM 710 N N . LYS A 1 94 ? -15.483 -6.045 2.682 1.00 96.19 94 LYS A N 1
ATOM 711 C CA . LYS A 1 94 ? -14.682 -4.992 3.317 1.00 96.19 94 LYS A CA 1
ATOM 712 C C . LYS A 1 94 ? -13.210 -5.402 3.355 1.00 96.19 94 LYS A C 1
ATOM 714 O O . LYS A 1 94 ? -12.904 -6.578 3.511 1.00 96.19 94 LYS A O 1
ATOM 719 N N . PHE A 1 95 ? -12.309 -4.435 3.246 1.00 97.44 95 PHE A N 1
ATOM 720 C CA . PHE A 1 95 ? -10.863 -4.667 3.305 1.00 97.44 95 PHE A CA 1
ATOM 721 C C . PHE A 1 95 ? -10.378 -4.881 4.754 1.00 97.44 95 PHE A C 1
ATOM 723 O O . PHE A 1 95 ? -9.520 -4.164 5.252 1.00 97.44 95 PHE A O 1
ATOM 730 N N . ILE A 1 96 ? -11.003 -5.820 5.464 1.00 95.62 96 ILE A N 1
ATOM 731 C CA . ILE A 1 96 ? -10.733 -6.179 6.860 1.00 95.62 96 ILE A CA 1
ATOM 732 C C . ILE A 1 96 ? -10.814 -7.705 6.943 1.00 95.62 96 ILE A C 1
ATOM 734 O O . ILE A 1 96 ? -11.777 -8.293 6.446 1.00 95.62 96 ILE A O 1
ATOM 738 N N . TRP A 1 97 ? -9.820 -8.336 7.561 1.00 94.88 97 TRP A N 1
ATOM 739 C CA . TRP A 1 97 ? -9.733 -9.787 7.770 1.00 94.88 97 TRP A CA 1
ATOM 740 C C . TRP A 1 97 ? -9.214 -10.088 9.182 1.00 94.88 97 TRP A C 1
ATOM 742 O O . TRP A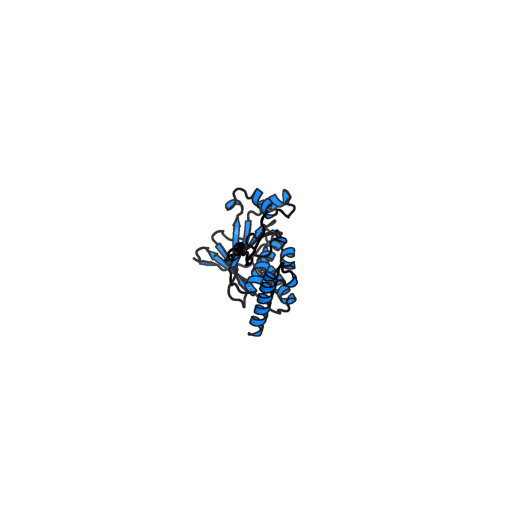 1 97 ? -9.014 -9.161 9.969 1.00 94.88 97 TRP A O 1
ATOM 752 N N . ALA A 1 98 ? -9.093 -11.366 9.547 1.00 91.69 98 ALA A N 1
ATOM 753 C CA . ALA A 1 98 ? -8.698 -11.740 10.902 1.00 91.69 98 ALA A CA 1
ATOM 754 C C . ALA A 1 98 ? -7.188 -11.552 11.133 1.00 91.69 98 ALA A C 1
ATOM 756 O O . ALA A 1 98 ? -6.386 -11.731 10.225 1.00 91.69 98 ALA A O 1
ATOM 757 N N . GLU A 1 99 ? -6.782 -11.258 12.371 1.00 87.25 99 GLU A N 1
ATOM 758 C CA . GLU A 1 99 ? -5.369 -11.013 12.717 1.00 87.25 99 GLU A CA 1
ATOM 759 C C . GLU A 1 99 ? -4.467 -12.247 12.528 1.00 87.25 99 GLU A C 1
ATOM 761 O O . GLU A 1 99 ? -3.255 -12.135 12.348 1.00 87.25 99 GLU A O 1
ATOM 766 N N . ASN A 1 100 ? -5.045 -13.453 12.553 1.00 89.56 100 ASN A N 1
ATOM 767 C CA . ASN A 1 100 ? -4.325 -14.690 12.251 1.00 89.56 100 ASN A CA 1
ATOM 768 C C . ASN A 1 100 ? -4.195 -14.961 10.744 1.00 89.56 100 ASN A C 1
ATOM 770 O O . ASN A 1 100 ? -3.764 -16.051 10.370 1.00 89.56 100 ASN A O 1
ATOM 774 N N . GLU A 1 101 ? -4.574 -14.010 9.897 1.00 94.50 101 GLU A N 1
ATOM 775 C CA . GLU A 1 101 ? -4.554 -14.125 8.449 1.00 94.50 101 GLU A CA 1
ATOM 776 C C . GLU A 1 101 ? -3.750 -12.986 7.803 1.00 94.50 101 GLU A C 1
ATOM 778 O O . GLU A 1 101 ? -3.604 -11.893 8.353 1.00 94.50 101 GLU A O 1
ATOM 783 N N . TYR A 1 102 ? -3.274 -13.224 6.583 1.00 96.12 102 TYR A N 1
ATOM 784 C CA . TYR A 1 102 ? -2.669 -12.207 5.732 1.00 96.12 102 TYR A CA 1
ATOM 785 C C . TYR A 1 102 ? -3.277 -12.235 4.332 1.00 96.12 102 TYR A C 1
ATOM 787 O O . TYR A 1 102 ? -3.654 -13.284 3.805 1.00 96.12 102 TYR A O 1
ATOM 795 N N . ALA A 1 103 ? -3.362 -11.064 3.711 1.00 97.06 103 ALA A N 1
ATOM 796 C CA . ALA A 1 103 ? -3.738 -10.935 2.314 1.00 97.06 103 ALA A CA 1
ATOM 797 C C . ALA A 1 103 ? -2.482 -11.045 1.440 1.00 97.06 103 ALA A C 1
ATOM 799 O O . ALA A 1 103 ? -1.553 -10.252 1.578 1.00 97.06 103 ALA A O 1
ATOM 800 N N . TRP A 1 104 ? -2.445 -12.019 0.534 1.00 96.88 104 TRP A N 1
ATOM 801 C CA . TRP A 1 104 ? -1.357 -12.201 -0.424 1.00 96.88 104 TRP A CA 1
ATOM 802 C C . TRP A 1 104 ? -1.719 -11.567 -1.762 1.00 96.88 104 TRP A C 1
ATOM 804 O O . TRP A 1 104 ? -2.630 -12.037 -2.447 1.00 96.88 104 TRP A O 1
ATOM 814 N N . PHE A 1 105 ? -1.003 -10.511 -2.141 1.00 97.44 105 PHE A N 1
ATOM 815 C CA . PHE A 1 105 ? -1.205 -9.810 -3.403 1.00 97.44 105 PHE A CA 1
ATOM 816 C C . PHE A 1 105 ? -0.185 -10.250 -4.441 1.00 97.44 105 PHE A C 1
ATOM 818 O O . PHE A 1 105 ? 1.025 -10.236 -4.203 1.00 97.44 105 PHE A O 1
ATOM 825 N N . THR A 1 106 ? -0.677 -10.558 -5.634 1.00 96.69 106 THR A N 1
ATOM 826 C CA . THR A 1 106 ? 0.151 -10.840 -6.808 1.00 96.69 106 THR A CA 1
ATOM 827 C C . THR A 1 106 ? -0.223 -9.902 -7.942 1.00 96.69 106 THR A C 1
ATOM 829 O O . THR A 1 106 ? -1.335 -9.378 -7.999 1.00 96.69 106 THR A O 1
ATOM 832 N N . VAL A 1 107 ? 0.723 -9.679 -8.848 1.00 95.25 107 VAL A N 1
ATOM 833 C CA . VAL A 1 107 ? 0.482 -8.937 -10.084 1.00 95.25 107 VAL A CA 1
ATOM 834 C C . VAL A 1 107 ? 0.627 -9.920 -11.226 1.00 95.25 107 VAL A C 1
ATOM 836 O O . VAL A 1 107 ? 1.623 -10.650 -11.290 1.00 95.25 107 VAL A O 1
ATOM 839 N N . ASP A 1 108 ? -0.356 -9.953 -12.121 1.00 89.69 108 ASP A N 1
ATOM 840 C CA . ASP A 1 108 ? -0.269 -10.766 -13.323 1.00 89.69 108 ASP A CA 1
ATOM 841 C C . ASP A 1 108 ? 1.031 -10.442 -14.075 1.00 89.69 108 ASP A C 1
ATOM 843 O O . ASP A 1 108 ? 1.618 -9.366 -13.949 1.00 89.69 108 ASP A O 1
ATOM 847 N N . LYS A 1 109 ? 1.551 -11.415 -14.828 1.00 81.44 109 LYS A N 1
ATOM 848 C CA . LYS A 1 109 ? 2.802 -11.247 -15.585 1.00 81.44 109 LYS A CA 1
ATOM 849 C C . LYS A 1 109 ? 4.051 -10.994 -14.714 1.00 81.44 109 LYS A C 1
ATOM 851 O O . LYS A 1 109 ? 5.117 -10.797 -15.301 1.00 81.44 109 LYS A O 1
ATOM 856 N N . SER A 1 110 ? 3.972 -11.063 -13.384 1.00 89.06 110 SER A N 1
ATOM 857 C CA . SER A 1 110 ? 5.102 -10.968 -12.455 1.00 89.06 110 SER A CA 1
ATOM 858 C C . SER A 1 110 ? 5.208 -12.213 -11.574 1.00 89.06 110 SER A C 1
ATOM 860 O O . SER A 1 110 ? 4.205 -12.797 -11.182 1.00 89.06 110 SER A O 1
ATOM 862 N N . ASN A 1 111 ? 6.436 -12.587 -11.213 1.00 88.62 111 ASN A N 1
ATOM 863 C CA . ASN A 1 111 ? 6.673 -13.587 -10.175 1.00 88.62 111 ASN A CA 1
ATOM 864 C C . ASN A 1 111 ? 6.672 -12.931 -8.789 1.00 88.62 111 ASN A C 1
ATOM 866 O O . ASN A 1 111 ? 7.088 -11.777 -8.646 1.00 88.62 111 ASN A O 1
ATOM 870 N N . GLY A 1 112 ? 6.268 -13.703 -7.781 1.00 91.75 112 GLY A N 1
ATOM 871 C CA . GLY A 1 112 ? 6.251 -13.270 -6.386 1.00 91.75 112 GLY A CA 1
ATOM 872 C C . GLY A 1 112 ? 4.997 -12.486 -6.006 1.00 91.75 112 GLY A C 1
ATOM 873 O O . GLY A 1 112 ? 3.969 -12.571 -6.676 1.00 91.75 112 GLY A O 1
ATOM 874 N N . GLY A 1 113 ? 5.089 -11.745 -4.907 1.00 94.81 113 GLY A N 1
ATOM 875 C CA . GLY A 1 113 ? 3.966 -11.018 -4.331 1.00 94.81 113 GLY A CA 1
ATOM 876 C C . GLY A 1 113 ? 4.345 -10.237 -3.080 1.00 94.81 113 GLY A C 1
ATOM 877 O O . GLY A 1 113 ? 5.507 -10.216 -2.659 1.00 94.81 113 GLY A O 1
ATOM 878 N N . THR A 1 114 ? 3.353 -9.566 -2.515 1.00 96.50 114 THR A N 1
ATOM 879 C CA . THR A 1 114 ? 3.467 -8.789 -1.281 1.00 96.50 114 THR A CA 1
ATOM 880 C C . THR A 1 114 ? 2.336 -9.183 -0.345 1.00 96.50 114 THR A C 1
ATOM 882 O O . THR A 1 114 ? 1.188 -9.326 -0.764 1.00 96.50 114 THR A O 1
ATOM 885 N N . ASP A 1 115 ? 2.683 -9.405 0.912 1.00 96.19 115 ASP A N 1
ATOM 886 C CA . ASP A 1 115 ? 1.754 -9.706 1.989 1.00 96.19 115 ASP A CA 1
ATOM 887 C C . ASP A 1 115 ? 1.241 -8.414 2.633 1.00 96.19 115 ASP A C 1
ATOM 889 O O . ASP A 1 115 ? 1.966 -7.422 2.729 1.00 96.19 115 ASP A O 1
ATOM 893 N N . ALA A 1 116 ? -0.015 -8.422 3.071 1.00 97.62 116 ALA A N 1
ATOM 894 C CA . ALA A 1 116 ? -0.582 -7.374 3.901 1.00 97.62 116 ALA A CA 1
ATOM 895 C C . ALA A 1 116 ? -1.286 -7.955 5.117 1.00 97.62 116 ALA A C 1
ATOM 897 O O . ALA A 1 116 ? -1.877 -9.035 5.062 1.00 97.62 116 ALA A O 1
ATOM 898 N N . TYR A 1 117 ? -1.294 -7.173 6.182 1.00 96.50 117 TYR A N 1
ATOM 899 C CA . TYR A 1 117 ? -1.871 -7.530 7.466 1.00 96.50 117 TYR A CA 1
ATOM 900 C C . TYR A 1 117 ? -2.860 -6.453 7.897 1.00 96.50 117 TYR A C 1
ATOM 902 O O . TYR A 1 117 ? -2.743 -5.293 7.494 1.00 96.50 117 TYR A O 1
ATOM 910 N N . CYS A 1 118 ? -3.854 -6.864 8.676 1.00 95.81 118 CYS A N 1
ATOM 911 C CA . CYS A 1 118 ? -4.885 -6.007 9.239 1.00 95.81 118 CYS A CA 1
ATOM 912 C C . CYS A 1 118 ? -4.942 -6.313 10.732 1.00 95.81 118 CYS A C 1
ATOM 914 O O . CYS A 1 118 ? -5.271 -7.433 11.120 1.00 95.81 118 CYS A O 1
ATOM 916 N N . GLU A 1 119 ? -4.570 -5.339 11.551 1.00 92.44 119 GLU A N 1
ATOM 917 C CA . GLU A 1 119 ? -4.447 -5.503 12.998 1.00 92.44 119 GLU A CA 1
ATOM 918 C C . GLU A 1 119 ? -5.334 -4.492 13.708 1.00 92.44 119 GLU A C 1
ATOM 920 O O . GLU A 1 119 ? -5.511 -3.367 13.230 1.00 92.44 119 GLU A O 1
ATOM 925 N N . LYS A 1 120 ? -5.882 -4.866 14.865 1.00 90.69 120 LYS A N 1
ATOM 926 C CA . LYS A 1 120 ? -6.544 -3.900 15.733 1.00 90.69 120 LYS A CA 1
ATOM 927 C C . LYS A 1 120 ? -5.536 -3.247 16.662 1.00 90.69 120 LYS A C 1
ATOM 929 O O . LYS A 1 120 ? -4.860 -3.904 17.455 1.00 90.69 120 LYS A O 1
ATOM 934 N N . LEU A 1 121 ? -5.490 -1.921 16.630 1.00 84.06 121 LEU A N 1
ATOM 935 C CA . LEU A 1 121 ? -4.572 -1.128 17.446 1.00 84.06 121 LEU A CA 1
ATOM 936 C C . LEU A 1 121 ? -4.785 -1.367 18.946 1.00 84.06 121 LEU A C 1
ATOM 938 O O . LEU A 1 121 ? -3.813 -1.493 19.689 1.00 84.06 121 LEU A O 1
ATOM 942 N N . SER A 1 122 ? -6.041 -1.486 19.380 1.00 79.44 122 SER A N 1
ATOM 943 C CA . SER A 1 122 ? -6.405 -1.693 20.788 1.00 79.44 122 SER A CA 1
ATOM 944 C C . SER A 1 122 ? -5.976 -3.054 21.348 1.00 79.44 122 SER A C 1
ATOM 946 O O . SER A 1 122 ? -5.777 -3.177 22.556 1.00 79.44 122 SER A O 1
ATOM 948 N N . GLU A 1 123 ? -5.809 -4.069 20.495 1.00 81.56 123 GLU A N 1
ATOM 949 C CA . GLU A 1 123 ? -5.364 -5.409 20.900 1.00 81.56 123 GLU A CA 1
ATOM 950 C C . GLU A 1 123 ? -3.824 -5.496 20.954 1.00 81.56 123 GLU A C 1
ATOM 952 O O . GLU A 1 123 ? -3.271 -6.218 21.789 1.00 81.56 123 GLU A O 1
ATOM 957 N N . ARG A 1 124 ? -3.117 -4.701 20.133 1.00 73.69 124 ARG A N 1
ATOM 958 C CA . ARG A 1 124 ? -1.643 -4.666 20.070 1.00 73.69 124 ARG A CA 1
ATOM 959 C C . ARG A 1 124 ? -0.994 -3.695 21.057 1.00 73.69 124 ARG A C 1
ATOM 961 O O . ARG A 1 124 ? 0.100 -3.971 21.554 1.00 73.69 124 ARG A O 1
ATOM 968 N N . LEU A 1 125 ? -1.612 -2.542 21.310 1.00 76.44 125 LEU A N 1
ATOM 969 C CA . LEU A 1 125 ? -0.966 -1.416 21.984 1.00 76.44 125 LEU A CA 1
ATOM 970 C C . LEU A 1 125 ? -1.750 -0.966 23.218 1.00 76.44 125 LEU A C 1
ATOM 972 O O . LEU A 1 125 ? -2.829 -0.389 23.124 1.00 76.44 125 LEU A O 1
ATOM 976 N N . SER A 1 126 ? -1.149 -1.140 24.397 1.00 73.62 126 SER A N 1
ATOM 977 C CA . SER A 1 126 ? -1.709 -0.630 25.655 1.00 73.62 126 SER A CA 1
ATOM 978 C C . SER A 1 126 ? -1.664 0.900 25.771 1.00 73.62 126 SER A C 1
ATOM 980 O O . SER A 1 126 ? -2.403 1.460 26.573 1.00 73.62 126 SER A O 1
ATOM 982 N N . ASP A 1 127 ? -0.794 1.563 24.999 1.00 77.38 127 ASP A N 1
ATOM 983 C CA . ASP A 1 127 ? -0.581 3.022 24.989 1.00 77.38 127 ASP A CA 1
ATOM 984 C C . ASP A 1 127 ? -0.726 3.611 23.574 1.00 77.38 127 ASP A C 1
ATOM 986 O O . ASP A 1 127 ? 0.065 4.416 23.081 1.00 77.38 127 ASP A O 1
ATOM 990 N N . TRP A 1 128 ? -1.740 3.127 22.865 1.00 73.69 128 TRP A N 1
ATOM 991 C CA . TRP A 1 128 ? -2.014 3.487 21.478 1.00 73.69 128 TRP A CA 1
ATOM 992 C C . TRP A 1 128 ? -2.302 4.986 21.259 1.00 73.69 128 TRP A C 1
ATOM 994 O O . TRP A 1 128 ? -2.153 5.500 20.155 1.00 73.69 128 TRP A O 1
ATOM 1004 N N . GLU A 1 129 ? -2.670 5.710 22.315 1.00 71.06 129 GLU A N 1
ATOM 1005 C CA . GLU A 1 129 ? -2.869 7.154 22.275 1.00 71.06 129 GLU A CA 1
ATOM 1006 C C . GLU A 1 129 ? -1.565 7.931 22.063 1.00 71.06 129 GLU A C 1
ATOM 1008 O O . GLU A 1 129 ? -1.570 8.904 21.305 1.00 71.06 129 GLU A O 1
ATOM 1013 N N . ASN A 1 130 ? -0.475 7.522 22.719 1.00 80.75 130 ASN A N 1
ATOM 1014 C CA . ASN A 1 130 ? 0.848 8.120 22.520 1.00 80.75 130 ASN A CA 1
ATOM 1015 C C . ASN A 1 130 ? 1.466 7.641 21.204 1.00 80.75 130 ASN A C 1
ATOM 1017 O O . ASN A 1 130 ? 2.097 8.419 20.498 1.00 80.75 130 ASN A O 1
ATOM 1021 N N . TYR A 1 131 ? 1.180 6.398 20.809 1.00 83.69 131 TYR A N 1
ATOM 1022 C CA . TYR A 1 131 ? 1.598 5.860 19.517 1.00 83.69 131 TYR A CA 1
ATOM 1023 C C . TYR A 1 131 ? 1.140 6.714 18.327 1.00 83.69 131 TYR A C 1
ATOM 1025 O O . TYR A 1 131 ? 1.926 6.944 17.412 1.00 83.69 131 TYR A O 1
ATOM 1033 N N . ILE A 1 132 ? -0.104 7.209 18.327 1.00 84.56 132 ILE A N 1
ATOM 1034 C CA . ILE A 1 132 ? -0.612 8.072 17.246 1.00 84.56 132 ILE A CA 1
ATOM 1035 C C . ILE A 1 132 ? 0.191 9.376 17.168 1.00 84.56 132 ILE A C 1
ATOM 1037 O O . ILE A 1 132 ? 0.529 9.815 16.072 1.00 84.56 132 ILE A O 1
ATOM 1041 N N . GLU A 1 133 ? 0.497 9.989 18.311 1.00 85.25 133 GLU A N 1
ATOM 1042 C CA . GLU A 1 133 ? 1.249 11.247 18.373 1.00 85.25 133 GLU A CA 1
ATOM 1043 C C . GLU A 1 133 ? 2.709 11.051 17.950 1.00 85.25 133 GLU A C 1
ATOM 1045 O O . GLU A 1 133 ? 3.209 11.833 17.147 1.00 85.25 133 GLU A O 1
ATOM 1050 N N . ASP A 1 134 ? 3.353 9.976 18.406 1.00 85.44 134 ASP A N 1
ATOM 1051 C CA . ASP A 1 134 ? 4.732 9.641 18.038 1.00 85.44 134 ASP A CA 1
ATOM 1052 C C . ASP A 1 134 ? 4.859 9.275 16.551 1.00 85.44 134 ASP A C 1
ATOM 1054 O O . ASP A 1 134 ? 5.830 9.635 15.889 1.00 85.44 134 ASP A O 1
ATOM 1058 N N . THR A 1 135 ? 3.874 8.559 16.004 1.00 86.00 135 THR A N 1
ATOM 1059 C CA . THR A 1 135 ? 3.871 8.127 14.596 1.00 86.00 135 THR A CA 1
ATOM 1060 C C . THR A 1 135 ? 3.565 9.275 13.647 1.00 86.00 135 THR A C 1
ATOM 1062 O O . THR A 1 135 ? 4.064 9.312 12.521 1.00 86.00 135 THR A O 1
ATOM 1065 N N . LEU A 1 136 ? 2.710 10.200 14.087 1.00 86.31 136 LEU A N 1
ATOM 1066 C CA . LEU A 1 136 ? 2.259 11.334 13.295 1.00 86.31 136 LEU A CA 1
ATOM 1067 C C . LEU A 1 136 ? 2.930 12.648 13.716 1.00 86.31 136 LEU A C 1
ATOM 1069 O O . LEU A 1 136 ? 2.368 13.709 13.464 1.00 86.31 136 LEU A O 1
ATOM 1073 N N . ASP A 1 137 ? 4.112 12.589 14.328 1.00 76.69 137 ASP A N 1
ATOM 1074 C CA . ASP A 1 137 ? 4.838 13.708 14.950 1.00 76.69 137 ASP A CA 1
ATOM 1075 C C . ASP A 1 137 ? 4.979 14.968 14.068 1.00 76.69 137 ASP A C 1
ATOM 1077 O O . ASP A 1 137 ? 4.940 16.098 14.558 1.00 76.69 137 ASP A O 1
ATOM 1081 N N . ASN A 1 138 ? 5.096 14.787 12.752 1.00 72.75 138 ASN A N 1
ATOM 1082 C CA . ASN A 1 138 ? 5.207 15.855 11.755 1.00 72.75 138 ASN A CA 1
ATOM 1083 C C . ASN A 1 138 ? 3.856 16.285 11.148 1.00 72.75 138 ASN A C 1
ATOM 1085 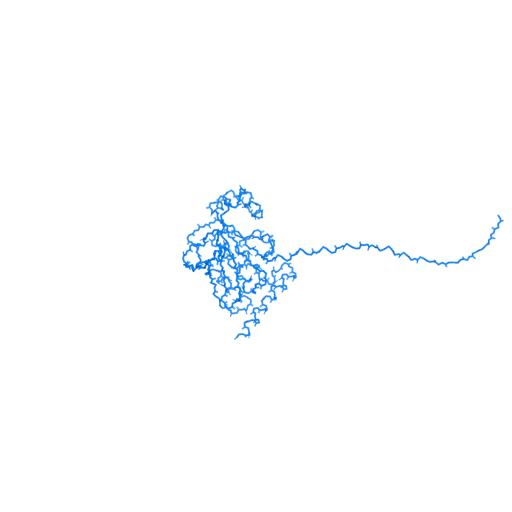O O . ASN A 1 138 ? 3.799 17.155 10.276 1.00 72.75 138 ASN A O 1
ATOM 1089 N N . THR A 1 139 ? 2.756 15.697 11.609 1.00 77.94 139 THR A N 1
ATOM 1090 C CA . THR A 1 139 ? 1.378 16.076 11.287 1.00 77.94 139 THR A CA 1
ATOM 1091 C C . THR A 1 139 ? 0.774 16.836 12.464 1.00 77.94 139 THR A C 1
ATOM 1093 O O . THR A 1 139 ? 1.005 16.524 13.626 1.00 77.94 139 THR A O 1
ATOM 1096 N N . MET A 1 140 ? -0.061 17.838 12.187 1.00 77.88 140 MET A N 1
ATOM 1097 C CA . MET A 1 140 ? -0.827 18.514 13.239 1.00 77.88 140 MET A CA 1
ATOM 1098 C C . MET A 1 140 ? -1.927 17.578 13.764 1.00 77.88 140 MET A C 1
ATOM 1100 O O . MET A 1 140 ? -3.061 17.606 13.277 1.00 77.88 140 MET A O 1
ATOM 1104 N N . VAL A 1 141 ? -1.594 16.741 14.750 1.00 84.06 141 VAL A N 1
ATOM 1105 C CA . VAL A 1 141 ? -2.541 15.829 15.402 1.00 84.06 141 VAL A CA 1
ATOM 1106 C C . VAL A 1 141 ? -3.467 16.627 16.315 1.00 84.06 141 VAL A C 1
ATOM 1108 O O . VAL A 1 141 ? -3.122 17.015 17.428 1.00 84.06 141 VAL A O 1
ATOM 1111 N N . THR A 1 142 ? -4.672 16.909 15.826 1.00 89.19 142 THR A N 1
ATOM 1112 C CA . THR A 1 142 ? -5.725 17.510 16.651 1.00 89.19 142 THR A CA 1
ATOM 1113 C C . THR A 1 142 ? -6.400 16.438 17.513 1.00 89.19 142 THR A C 1
ATOM 1115 O O . THR A 1 142 ? -6.440 15.272 17.109 1.00 89.19 142 THR A O 1
ATOM 1118 N N . PRO A 1 143 ? -7.015 16.798 18.656 1.00 88.75 143 PRO A N 1
ATOM 1119 C CA . PRO A 1 143 ? -7.812 15.853 19.440 1.00 88.75 143 PRO A CA 1
ATOM 1120 C C . PRO A 1 143 ? -8.906 15.161 18.614 1.00 88.75 143 PRO A C 1
ATOM 1122 O O . PRO A 1 143 ? -9.200 13.990 18.827 1.00 88.75 143 PRO A O 1
ATOM 1125 N N . GLN A 1 144 ? -9.487 15.867 17.638 1.00 91.25 144 GLN A N 1
ATOM 1126 C CA . GLN A 1 144 ? -10.486 15.310 16.729 1.00 91.25 144 GLN A CA 1
ATOM 1127 C C . GLN A 1 144 ? -9.885 14.251 15.801 1.00 91.25 144 GLN A C 1
ATOM 1129 O O . GLN A 1 144 ? -10.481 13.193 15.639 1.00 91.25 144 GLN A O 1
ATOM 1134 N N . LEU A 1 145 ? -8.713 14.517 15.215 1.00 90.50 145 LEU A N 1
ATOM 1135 C CA . LEU A 1 145 ? -8.020 13.551 14.361 1.00 90.50 145 LEU A CA 1
ATOM 1136 C C . LEU A 1 145 ? -7.608 12.306 15.153 1.00 90.50 145 LEU A C 1
ATOM 1138 O O . LEU A 1 145 ? -7.815 11.187 14.694 1.00 90.50 145 LEU A O 1
ATOM 1142 N N . LYS A 1 146 ? -7.082 12.503 16.367 1.00 89.50 146 LYS A N 1
ATOM 1143 C CA . LYS A 1 146 ? -6.752 11.409 17.283 1.00 89.50 146 LYS A CA 1
ATOM 1144 C C . LYS A 1 146 ? -7.984 10.550 17.570 1.00 89.50 146 LYS A C 1
ATOM 1146 O O . LYS A 1 146 ? -7.922 9.341 17.387 1.00 89.50 146 LYS A O 1
ATOM 1151 N N . GLN A 1 147 ? -9.122 11.164 17.904 1.00 90.44 147 GLN A N 1
ATOM 1152 C CA . GLN A 1 147 ? -10.371 10.430 18.126 1.00 90.44 147 GLN A CA 1
ATOM 1153 C C . GLN A 1 147 ? -10.857 9.684 16.870 1.00 90.44 147 GLN A C 1
ATOM 1155 O O . GLN A 1 147 ? -11.320 8.559 16.976 1.00 90.44 147 GLN A O 1
ATOM 1160 N N . GLN A 1 148 ? -10.720 10.267 15.677 1.00 92.81 148 GLN A N 1
ATOM 1161 C CA . GLN A 1 148 ? -11.096 9.606 14.420 1.00 92.81 148 GLN A CA 1
ATOM 1162 C C . GLN A 1 148 ? -10.277 8.342 14.147 1.00 92.81 148 GLN A C 1
ATOM 1164 O O . GLN A 1 148 ? -10.832 7.323 13.740 1.00 92.81 148 GLN A O 1
ATOM 1169 N N . ILE A 1 149 ? -8.964 8.411 14.370 1.00 92.12 149 ILE A N 1
ATOM 1170 C CA . ILE A 1 149 ? -8.072 7.252 14.268 1.00 92.12 149 ILE A CA 1
ATOM 1171 C C . ILE A 1 149 ? -8.470 6.201 15.307 1.00 92.12 149 ILE A C 1
ATOM 1173 O O . ILE A 1 149 ? -8.553 5.015 14.993 1.00 92.12 149 ILE A O 1
ATOM 1177 N N . ILE A 1 150 ? -8.780 6.656 16.524 1.00 89.38 150 ILE A N 1
ATOM 1178 C CA . ILE A 1 150 ? -9.238 5.809 17.622 1.00 89.38 150 ILE A CA 1
ATOM 1179 C C . ILE A 1 150 ? -10.496 5.025 17.240 1.00 89.38 150 ILE A C 1
ATOM 1181 O O . ILE A 1 150 ? -10.524 3.801 17.342 1.00 89.38 150 ILE A O 1
ATOM 1185 N N . ASP A 1 151 ? -11.499 5.718 16.708 1.00 91.75 151 ASP A N 1
ATOM 1186 C CA . ASP A 1 151 ? -12.781 5.136 16.309 1.00 91.75 151 ASP A CA 1
ATOM 1187 C C . ASP A 1 151 ? -12.659 4.162 15.123 1.00 91.75 151 ASP A C 1
ATOM 1189 O O . ASP A 1 151 ? -13.563 3.360 14.886 1.00 91.75 151 ASP A O 1
ATOM 1193 N N . CYS A 1 152 ? -11.566 4.230 14.354 1.00 92.94 152 CYS A N 1
ATOM 1194 C CA . CYS A 1 152 ? -11.304 3.269 13.288 1.00 92.94 152 CYS A CA 1
ATOM 1195 C C . CYS A 1 152 ? -10.828 1.917 13.825 1.00 92.94 152 CYS A C 1
ATOM 1197 O O . CYS A 1 152 ? -11.045 0.926 13.143 1.00 92.94 152 CYS A O 1
ATOM 1199 N N . GLU A 1 153 ? -10.175 1.867 14.989 1.00 90.12 153 GLU A N 1
ATOM 1200 C CA . GLU A 1 153 ? -9.638 0.667 15.660 1.00 90.12 153 GLU A CA 1
ATOM 1201 C C . GLU A 1 153 ? -8.588 -0.164 14.894 1.00 90.12 153 GLU A C 1
ATOM 1203 O O . GLU A 1 153 ? -7.910 -0.976 15.520 1.00 90.12 153 GLU A O 1
ATOM 1208 N N . TYR A 1 154 ? -8.415 0.024 13.585 1.00 93.44 154 TYR A N 1
ATOM 1209 C CA . TYR A 1 154 ? -7.561 -0.802 12.727 1.00 93.44 154 TYR A CA 1
ATOM 1210 C C . TYR A 1 154 ? -6.317 -0.077 12.218 1.00 93.44 154 TYR A C 1
ATOM 1212 O O . TYR A 1 154 ? -6.307 1.137 12.029 1.00 93.44 154 TYR A O 1
ATOM 1220 N N . GLU A 1 155 ? -5.303 -0.866 11.894 1.00 94.50 155 GLU A N 1
ATOM 1221 C CA . GLU A 1 155 ? -4.128 -0.495 11.118 1.00 94.50 155 GLU A CA 1
ATOM 1222 C C . GLU A 1 155 ? -3.880 -1.564 10.050 1.00 94.50 155 GLU A C 1
ATOM 1224 O O . GLU A 1 155 ? -4.173 -2.747 10.245 1.00 94.50 155 GLU A O 1
ATOM 1229 N N . TRP A 1 156 ? -3.337 -1.145 8.909 1.00 97.56 156 TRP A N 1
ATOM 1230 C CA . TRP A 1 156 ? -2.842 -2.073 7.896 1.00 97.56 156 TRP A CA 1
ATOM 1231 C C . TRP A 1 156 ? -1.354 -1.892 7.714 1.00 97.56 156 TRP A C 1
ATOM 1233 O O . TRP A 1 156 ? -0.860 -0.769 7.770 1.00 97.56 156 TRP A O 1
ATOM 1243 N N . TYR A 1 157 ? -0.659 -2.964 7.363 1.00 96.00 157 TYR A N 1
ATOM 1244 C CA . TYR A 1 157 ? 0.671 -2.833 6.791 1.00 96.00 157 TYR A CA 1
ATOM 1245 C C . TYR A 1 157 ? 0.888 -3.792 5.641 1.00 96.00 157 TYR A C 1
ATOM 1247 O O . TYR A 1 157 ? 0.429 -4.930 5.656 1.00 96.00 157 TYR A O 1
ATOM 1255 N N . PHE A 1 158 ? 1.596 -3.300 4.632 1.00 97.75 158 PHE A N 1
ATOM 1256 C CA . PHE A 1 158 ? 2.055 -4.059 3.484 1.00 97.75 158 PHE A CA 1
ATOM 1257 C C . PHE A 1 158 ? 3.533 -4.328 3.653 1.00 97.75 158 PHE A C 1
ATOM 1259 O O . PHE A 1 158 ? 4.323 -3.401 3.842 1.00 97.75 158 PHE A O 1
ATOM 1266 N N . ARG A 1 159 ? 3.908 -5.594 3.540 1.00 95.69 159 ARG A N 1
ATOM 1267 C CA . ARG A 1 159 ? 5.275 -6.062 3.655 1.00 95.69 159 ARG A CA 1
ATOM 1268 C C . ARG A 1 159 ? 5.754 -6.593 2.315 1.00 95.69 159 ARG A C 1
ATOM 1270 O O . ARG A 1 159 ? 5.109 -7.400 1.647 1.00 95.69 159 ARG A O 1
ATOM 1277 N N . ARG A 1 160 ? 6.954 -6.165 1.938 1.00 93.25 160 ARG A N 1
ATOM 1278 C CA . ARG A 1 160 ? 7.670 -6.659 0.766 1.00 93.25 160 ARG A CA 1
ATOM 1279 C C . ARG A 1 160 ? 8.952 -7.341 1.214 1.00 93.25 160 ARG A C 1
ATOM 1281 O O . ARG A 1 160 ? 9.832 -6.708 1.794 1.00 93.25 160 ARG A O 1
ATOM 1288 N N . SER A 1 161 ? 9.076 -8.627 0.909 1.00 90.38 161 SER A N 1
ATOM 1289 C CA . SER A 1 161 ? 10.307 -9.383 1.162 1.00 90.38 161 SER A CA 1
ATOM 1290 C C . SER A 1 161 ? 11.450 -8.951 0.231 1.00 90.38 161 SER A C 1
ATOM 1292 O O . SER A 1 161 ? 11.226 -8.477 -0.886 1.00 90.38 161 SER A O 1
ATOM 1294 N N . ALA A 1 162 ? 12.695 -9.134 0.668 1.00 85.69 162 ALA A N 1
ATOM 1295 C CA . ALA A 1 162 ? 13.858 -8.912 -0.185 1.00 85.69 162 ALA A CA 1
ATOM 1296 C C . ALA A 1 162 ? 13.831 -9.830 -1.425 1.00 85.69 162 ALA A C 1
ATOM 1298 O O . ALA A 1 162 ? 13.415 -10.985 -1.355 1.00 85.69 162 ALA A O 1
ATOM 1299 N N . GLY A 1 163 ? 14.288 -9.316 -2.571 1.00 83.56 163 GLY A N 1
ATOM 1300 C CA . GLY A 1 163 ? 14.379 -10.087 -3.819 1.00 83.56 163 GLY A CA 1
ATOM 1301 C C . GLY A 1 163 ? 13.073 -10.227 -4.609 1.00 83.56 163 GLY A C 1
ATOM 1302 O O . GLY A 1 163 ? 13.072 -10.895 -5.641 1.00 83.56 163 GLY A O 1
ATOM 1303 N N . GLN A 1 164 ? 11.984 -9.587 -4.172 1.00 89.88 164 GLN A N 1
ATOM 1304 C CA . GLN A 1 164 ? 10.759 -9.493 -4.968 1.00 89.88 164 GLN A CA 1
ATOM 1305 C C . GLN A 1 164 ? 11.004 -8.770 -6.298 1.00 89.88 164 GLN A C 1
ATOM 1307 O O . GLN A 1 164 ? 11.923 -7.952 -6.424 1.00 89.88 164 GLN A O 1
ATOM 1312 N N . SER A 1 165 ? 10.167 -9.065 -7.295 1.00 91.25 165 SER A N 1
ATOM 1313 C CA . SER A 1 165 ? 10.317 -8.470 -8.623 1.00 91.25 165 SER A CA 1
ATOM 1314 C C . SER A 1 165 ? 10.182 -6.937 -8.575 1.00 91.25 165 SER A C 1
ATOM 1316 O O . SER A 1 165 ? 9.543 -6.384 -7.667 1.00 91.25 165 SER A O 1
ATOM 1318 N N . PRO A 1 166 ? 10.728 -6.218 -9.570 1.00 92.00 166 PRO A N 1
ATOM 1319 C CA . PRO A 1 166 ? 10.465 -4.792 -9.732 1.00 92.00 166 PRO A CA 1
ATOM 1320 C C . PRO A 1 166 ? 8.970 -4.442 -9.798 1.00 92.00 166 PRO A C 1
ATOM 1322 O O . PRO A 1 166 ? 8.561 -3.432 -9.237 1.00 92.00 166 PRO A O 1
ATOM 1325 N N . MET A 1 167 ? 8.141 -5.289 -10.426 1.00 94.12 167 MET A N 1
ATOM 1326 C CA . MET A 1 167 ? 6.695 -5.056 -10.531 1.00 94.12 167 MET A CA 1
ATOM 1327 C C . MET A 1 167 ? 6.011 -5.158 -9.167 1.00 94.12 167 MET A C 1
ATOM 1329 O O . MET A 1 167 ? 5.201 -4.304 -8.825 1.00 94.12 167 MET A O 1
ATOM 1333 N N . ILE A 1 168 ? 6.375 -6.154 -8.354 1.00 94.94 168 ILE A N 1
ATOM 1334 C CA . ILE A 1 168 ? 5.883 -6.260 -6.973 1.00 94.94 168 ILE A CA 1
ATOM 1335 C C . ILE A 1 168 ? 6.379 -5.078 -6.136 1.00 94.94 168 ILE A C 1
ATOM 1337 O O . ILE A 1 168 ? 5.625 -4.517 -5.345 1.00 94.94 168 ILE A O 1
ATOM 1341 N N . SER A 1 169 ? 7.629 -4.661 -6.349 1.00 92.62 169 SER A N 1
ATOM 1342 C CA . SER A 1 169 ? 8.203 -3.501 -5.667 1.00 92.62 169 SER A CA 1
ATOM 1343 C C . SER A 1 169 ? 7.511 -2.191 -6.034 1.00 92.62 169 SER A C 1
ATOM 1345 O O . SER A 1 169 ? 7.525 -1.303 -5.207 1.00 92.62 169 SER A O 1
ATOM 1347 N N . LEU A 1 170 ? 6.891 -2.063 -7.209 1.00 94.12 170 LEU A N 1
ATOM 1348 C CA . LEU A 1 170 ? 6.000 -0.945 -7.538 1.00 94.12 170 LEU A CA 1
ATOM 1349 C C . LEU A 1 170 ? 4.615 -1.141 -6.915 1.00 94.12 170 LEU A C 1
ATOM 1351 O O . LEU A 1 170 ? 4.097 -0.264 -6.227 1.00 94.12 170 LEU A O 1
ATOM 1355 N N . ALA A 1 171 ? 4.003 -2.301 -7.154 1.00 96.69 171 ALA A N 1
ATOM 1356 C CA . ALA A 1 171 ? 2.619 -2.560 -6.783 1.00 96.69 171 ALA A CA 1
ATOM 1357 C C . ALA A 1 171 ? 2.367 -2.440 -5.275 1.00 96.69 171 ALA A C 1
ATOM 1359 O O . ALA A 1 171 ? 1.308 -1.947 -4.895 1.00 96.69 171 ALA A O 1
ATOM 1360 N N . TYR A 1 172 ? 3.330 -2.819 -4.424 1.00 95.94 172 TYR A N 1
ATOM 1361 C CA . TYR A 1 172 ? 3.154 -2.723 -2.972 1.00 95.94 172 TYR A CA 1
ATOM 1362 C C . TYR A 1 172 ? 2.920 -1.275 -2.508 1.00 95.94 172 TYR A C 1
ATOM 1364 O O . TYR A 1 172 ? 1.995 -1.036 -1.739 1.00 95.94 172 TYR A O 1
ATOM 1372 N N . GLY A 1 173 ? 3.652 -0.287 -3.040 1.00 96.56 173 GLY A N 1
ATOM 1373 C CA . GLY A 1 173 ? 3.414 1.122 -2.707 1.00 96.56 173 GLY A CA 1
ATOM 1374 C C . GLY A 1 173 ? 2.081 1.656 -3.236 1.00 96.56 173 GLY A C 1
ATOM 1375 O O . GLY A 1 173 ? 1.422 2.447 -2.562 1.00 96.56 173 GLY A O 1
ATOM 1376 N N . HIS A 1 174 ? 1.628 1.186 -4.403 1.00 98.31 174 HIS A N 1
ATOM 1377 C CA . HIS A 1 174 ? 0.316 1.554 -4.950 1.00 98.31 174 HIS A CA 1
ATOM 1378 C C . HIS A 1 174 ? -0.853 0.939 -4.176 1.00 98.31 174 HIS A C 1
ATOM 1380 O O . HIS A 1 174 ? -1.880 1.597 -4.005 1.00 98.31 174 HIS A O 1
ATOM 1386 N N . LEU A 1 175 ? -0.700 -0.292 -3.685 1.00 98.69 175 LEU A N 1
ATOM 1387 C CA . LEU A 1 175 ? -1.660 -0.926 -2.783 1.00 98.69 175 LEU A CA 1
ATOM 1388 C C . LEU A 1 175 ? -1.762 -0.146 -1.470 1.00 98.69 175 LEU A C 1
ATOM 1390 O O . LEU A 1 175 ? -2.866 0.223 -1.065 1.00 98.69 175 LEU A O 1
ATOM 1394 N N . THR A 1 176 ? -0.621 0.207 -0.873 1.00 98.44 176 THR A N 1
ATOM 1395 C CA . THR A 1 176 ? -0.575 1.054 0.323 1.00 98.44 176 THR A CA 1
ATOM 1396 C C . THR A 1 176 ? -1.268 2.397 0.091 1.00 98.44 176 THR A C 1
ATOM 1398 O O . THR A 1 176 ? -2.144 2.793 0.864 1.00 98.44 176 THR A O 1
ATOM 1401 N N . ALA A 1 177 ? -0.926 3.092 -0.999 1.00 98.56 177 ALA A N 1
ATOM 1402 C CA . ALA A 1 177 ? -1.527 4.376 -1.344 1.00 98.56 177 ALA A CA 1
ATOM 1403 C C . ALA A 1 177 ? -3.040 4.268 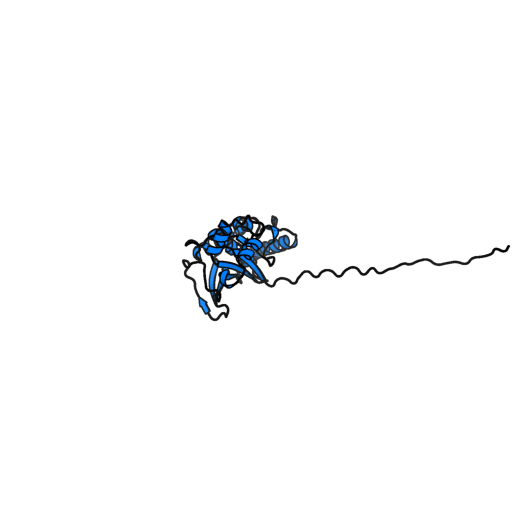-1.589 1.00 98.56 177 ALA A C 1
ATOM 1405 O O . ALA A 1 177 ? -3.787 5.180 -1.235 1.00 98.56 177 ALA A O 1
ATOM 1406 N N . ALA A 1 178 ? -3.514 3.164 -2.172 1.00 98.75 178 ALA A N 1
ATOM 1407 C CA . ALA A 1 178 ? -4.937 2.940 -2.393 1.00 98.75 178 ALA A CA 1
ATOM 1408 C C . ALA A 1 178 ? -5.708 2.826 -1.072 1.00 98.75 178 ALA A C 1
ATOM 1410 O O . ALA A 1 178 ? -6.734 3.490 -0.914 1.00 98.75 178 ALA A O 1
ATOM 1411 N N . VAL A 1 179 ? -5.195 2.048 -0.113 1.00 98.69 179 VAL A N 1
ATOM 1412 C CA . VAL A 1 179 ? -5.807 1.930 1.219 1.00 98.69 179 VAL A CA 1
ATOM 1413 C C . VAL A 1 179 ? -5.801 3.284 1.924 1.00 98.69 179 VAL A C 1
ATOM 1415 O O . VAL A 1 179 ? -6.863 3.750 2.327 1.00 98.69 179 VAL A O 1
ATOM 1418 N N . ALA A 1 180 ? -4.653 3.967 1.983 1.00 98.50 180 ALA A N 1
ATOM 1419 C CA . ALA A 1 180 ? -4.544 5.281 2.617 1.00 98.50 180 ALA A CA 1
ATOM 1420 C C . ALA A 1 180 ? -5.492 6.319 1.994 1.00 98.50 180 ALA A C 1
ATOM 1422 O O . ALA A 1 180 ? -6.146 7.077 2.706 1.00 98.50 180 ALA A O 1
ATOM 1423 N N . ARG A 1 181 ? -5.645 6.335 0.665 1.00 98.62 181 ARG A N 1
ATOM 1424 C CA . ARG A 1 181 ? -6.585 7.246 -0.004 1.00 98.62 181 ARG A CA 1
ATOM 1425 C C . ARG A 1 181 ? -8.039 6.931 0.347 1.00 98.62 181 ARG A C 1
ATOM 1427 O O . ARG A 1 181 ? -8.819 7.850 0.585 1.00 98.62 181 ARG A O 1
ATOM 1434 N N . LEU A 1 182 ? -8.419 5.653 0.376 1.00 98.56 182 LEU A N 1
ATOM 1435 C CA . LEU A 1 182 ? -9.788 5.243 0.706 1.00 98.56 182 LEU A CA 1
ATOM 1436 C C . LEU A 1 182 ? -10.133 5.513 2.175 1.00 98.56 182 LEU A C 1
ATOM 1438 O O . LEU A 1 182 ? -11.281 5.835 2.474 1.00 98.56 182 LEU A O 1
ATOM 1442 N N . THR A 1 183 ? -9.151 5.461 3.075 1.00 98.19 183 THR A N 1
ATOM 1443 C CA . THR A 1 183 ? -9.334 5.701 4.515 1.00 98.19 183 THR A CA 1
ATOM 1444 C C . THR A 1 183 ? -8.984 7.116 4.966 1.00 98.19 183 THR A C 1
ATOM 1446 O O . THR A 1 183 ? -9.011 7.390 6.165 1.00 98.19 183 THR A O 1
AT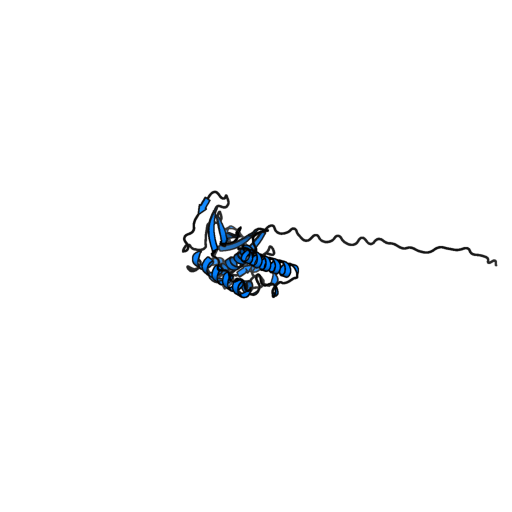OM 1449 N N . ASN A 1 184 ? -8.638 8.020 4.036 1.00 97.12 184 ASN A N 1
ATOM 1450 C CA . ASN A 1 184 ? -8.004 9.311 4.343 1.00 97.12 184 ASN A CA 1
ATOM 1451 C C . ASN A 1 184 ? -6.857 9.165 5.373 1.00 97.12 184 ASN A C 1
ATOM 1453 O O . ASN A 1 184 ? -6.681 10.015 6.247 1.00 97.12 184 ASN A O 1
ATOM 1457 N N . GLY A 1 185 ? -6.162 8.032 5.333 1.00 96.69 185 GLY A N 1
ATOM 1458 C CA . GLY A 1 185 ? -5.151 7.643 6.295 1.00 96.69 185 GLY A CA 1
ATOM 1459 C C . GLY A 1 185 ? -3.777 8.218 5.986 1.00 96.69 185 GLY A C 1
ATOM 1460 O O . GLY A 1 185 ? -3.519 8.745 4.900 1.00 96.69 185 GLY A O 1
ATOM 1461 N N . TYR A 1 186 ? -2.888 8.050 6.956 1.00 96.19 186 TYR A N 1
ATOM 1462 C CA . TYR A 1 186 ? -1.477 8.389 6.849 1.00 96.19 186 TYR A CA 1
ATOM 1463 C C . TYR A 1 186 ? -0.650 7.122 6.709 1.00 96.19 186 TYR A C 1
ATOM 1465 O O . TYR A 1 186 ? -0.867 6.136 7.411 1.00 96.19 186 TYR A O 1
ATOM 1473 N N . ILE A 1 187 ? 0.304 7.174 5.792 1.00 96.38 187 ILE A N 1
ATOM 1474 C CA . ILE A 1 187 ? 1.289 6.135 5.540 1.00 96.38 187 ILE A CA 1
ATOM 1475 C C . ILE A 1 187 ? 2.532 6.473 6.347 1.00 96.38 187 ILE A C 1
ATOM 1477 O O . ILE A 1 187 ? 2.942 7.631 6.373 1.00 96.38 187 ILE A O 1
ATOM 1481 N N . TYR A 1 188 ? 3.166 5.481 6.955 1.00 93.81 188 TYR A N 1
ATOM 1482 C CA . TYR A 1 188 ? 4.463 5.644 7.601 1.00 93.81 188 TYR A CA 1
ATOM 1483 C C . TYR A 1 188 ? 5.279 4.343 7.520 1.00 93.81 188 TYR A C 1
ATOM 1485 O O . TYR A 1 188 ? 4.775 3.275 7.162 1.00 93.81 188 TYR A O 1
ATOM 1493 N N . THR A 1 189 ? 6.571 4.435 7.813 1.00 91.56 189 THR A N 1
ATOM 1494 C CA . THR A 1 189 ? 7.520 3.313 7.796 1.00 91.56 189 THR A CA 1
ATOM 1495 C C . THR A 1 189 ? 8.575 3.537 8.871 1.00 91.56 189 THR A C 1
ATOM 1497 O O . THR A 1 189 ? 8.981 4.672 9.105 1.00 91.56 189 THR A O 1
ATOM 1500 N N . TYR A 1 190 ? 9.049 2.454 9.488 1.00 85.12 190 TYR A N 1
ATOM 1501 C CA . TYR A 1 190 ? 10.172 2.479 10.435 1.00 85.12 190 TYR A CA 1
ATOM 1502 C C . TYR A 1 190 ? 11.393 1.696 9.941 1.00 85.12 190 TYR A C 1
ATOM 1504 O O . TYR A 1 190 ? 12.433 1.694 10.598 1.00 85.12 190 TYR A O 1
ATOM 1512 N N . ASP A 1 191 ? 11.275 0.993 8.813 1.00 84.75 191 ASP A N 1
ATOM 1513 C CA . ASP A 1 191 ? 12.261 0.003 8.367 1.00 84.75 191 ASP A CA 1
ATOM 1514 C C . ASP A 1 191 ? 12.942 0.365 7.039 1.00 84.75 191 ASP A C 1
ATOM 1516 O O . ASP A 1 191 ? 13.636 -0.466 6.442 1.00 84.75 191 ASP A O 1
ATOM 1520 N N . GLY A 1 192 ? 12.784 1.623 6.614 1.00 76.62 192 GLY A N 1
ATOM 1521 C CA . GLY A 1 192 ? 13.371 2.162 5.391 1.00 76.62 192 GLY A CA 1
ATOM 1522 C C . GLY A 1 192 ? 12.688 1.681 4.110 1.00 76.62 192 GLY A C 1
ATOM 1523 O O . GLY A 1 192 ? 13.331 1.651 3.064 1.00 76.62 192 GLY A O 1
ATOM 1524 N N . ALA A 1 193 ? 11.405 1.299 4.164 1.00 77.25 193 ALA A N 1
ATOM 1525 C CA . ALA A 1 193 ? 10.621 0.894 2.992 1.00 77.25 193 ALA A CA 1
ATOM 1526 C C . ALA A 1 193 ? 10.634 1.894 1.839 1.00 77.25 193 ALA A C 1
ATOM 1528 O O . ALA A 1 193 ? 10.604 1.520 0.661 1.00 77.25 193 ALA A O 1
ATOM 1529 N N . TRP A 1 194 ? 10.704 3.162 2.214 1.00 75.38 194 TRP A N 1
ATOM 1530 C CA . TRP A 1 194 ? 11.045 4.294 1.383 1.00 75.38 194 TRP A CA 1
ATOM 1531 C C . TRP A 1 194 ? 11.557 5.391 2.314 1.00 75.38 194 TRP A C 1
ATOM 1533 O O . TRP A 1 194 ? 11.369 5.308 3.527 1.00 75.38 194 TRP A O 1
ATOM 1543 N N . HIS A 1 195 ? 12.231 6.401 1.782 1.00 70.62 195 HIS A N 1
ATOM 1544 C CA . HIS A 1 195 ? 12.928 7.361 2.628 1.00 70.62 195 HIS A CA 1
ATOM 1545 C C . HIS A 1 195 ? 12.027 8.130 3.608 1.00 70.62 195 HIS A C 1
ATOM 1547 O O . HIS A 1 195 ? 11.000 8.696 3.239 1.00 70.62 195 HIS A O 1
ATOM 1553 N N . ASP A 1 196 ? 12.525 8.235 4.840 1.00 63.66 196 ASP A N 1
ATOM 1554 C CA . ASP A 1 196 ? 11.834 8.727 6.038 1.00 63.66 196 ASP A CA 1
ATOM 1555 C C . ASP A 1 196 ? 11.369 10.195 5.991 1.00 63.66 196 ASP A C 1
ATOM 1557 O O . ASP A 1 196 ? 10.582 10.614 6.828 1.00 63.66 196 ASP A O 1
ATOM 1561 N N . ASN A 1 197 ? 11.839 11.016 5.045 1.00 77.31 197 ASN A N 1
ATOM 1562 C CA . ASN A 1 197 ? 11.631 12.470 5.104 1.00 77.31 197 ASN A CA 1
ATOM 1563 C C . ASN A 1 197 ? 10.281 12.955 4.563 1.00 77.31 197 ASN A C 1
ATOM 1565 O O . ASN A 1 197 ? 10.000 14.149 4.655 1.00 77.31 197 ASN A O 1
ATOM 1569 N N . ILE A 1 198 ? 9.483 12.069 3.966 1.00 86.25 198 ILE A N 1
ATOM 1570 C CA . ILE A 1 198 ? 8.100 12.383 3.587 1.00 86.25 198 ILE A CA 1
ATOM 1571 C C . ILE A 1 198 ? 7.082 11.800 4.562 1.00 86.25 198 ILE A C 1
ATOM 1573 O O . ILE A 1 198 ? 5.910 12.139 4.453 1.00 86.25 198 ILE A O 1
ATOM 1577 N N . PHE A 1 199 ? 7.507 10.906 5.458 1.00 90.56 199 PHE A N 1
ATOM 1578 C CA . PHE A 1 199 ? 6.608 10.190 6.350 1.00 90.56 199 PHE A CA 1
ATOM 1579 C C . PHE A 1 199 ? 6.462 10.925 7.686 1.00 90.56 199 PHE A C 1
ATOM 1581 O O . PHE A 1 199 ? 7.442 11.493 8.167 1.00 90.56 199 PHE A O 1
ATOM 1588 N N . PRO A 1 200 ? 5.266 10.903 8.298 1.00 93.50 200 PRO A N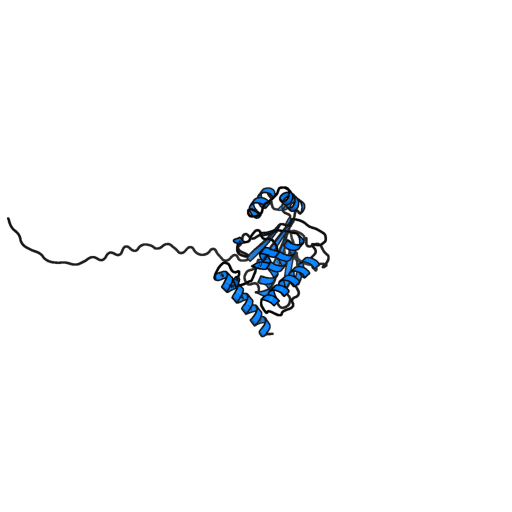 1
ATOM 1589 C CA . PRO A 1 200 ? 3.998 10.373 7.777 1.00 93.50 200 PRO A CA 1
ATOM 1590 C C . PRO A 1 200 ? 3.505 11.097 6.506 1.00 93.50 200 PRO A C 1
ATOM 1592 O O . PRO A 1 200 ? 3.594 12.316 6.402 1.00 93.50 200 PRO A O 1
ATOM 1595 N N . ALA A 1 201 ? 2.969 10.341 5.542 1.00 93.94 201 ALA A N 1
ATOM 1596 C CA . ALA A 1 201 ? 2.587 10.832 4.214 1.00 93.94 201 ALA A CA 1
ATOM 1597 C C . ALA A 1 201 ? 1.130 10.494 3.870 1.00 93.94 201 ALA A C 1
ATOM 1599 O O . ALA A 1 201 ? 0.644 9.411 4.193 1.00 93.94 201 ALA A O 1
ATOM 1600 N N . THR A 1 202 ? 0.439 11.357 3.127 1.00 96.12 202 THR A N 1
ATOM 1601 C CA . THR A 1 202 ? -0.798 10.969 2.435 1.00 96.12 202 THR A CA 1
ATOM 1602 C C . THR A 1 202 ? -0.493 10.088 1.220 1.00 96.12 202 THR A C 1
ATOM 1604 O O . THR A 1 202 ? 0.643 10.004 0.740 1.00 96.12 202 THR A O 1
ATOM 1607 N N . ALA A 1 203 ? -1.530 9.465 0.656 1.00 97.75 203 ALA A N 1
ATOM 1608 C CA . ALA A 1 203 ? -1.415 8.707 -0.587 1.00 97.75 203 ALA A CA 1
ATOM 1609 C C . ALA A 1 203 ? -0.842 9.541 -1.748 1.00 97.75 203 ALA A C 1
ATOM 1611 O O . ALA A 1 203 ? -0.038 9.046 -2.533 1.00 97.75 203 ALA A O 1
ATOM 1612 N N . GLU A 1 204 ? -1.249 10.806 -1.878 1.00 96.94 204 GLU A N 1
ATOM 1613 C CA . GLU A 1 204 ? -0.760 11.723 -2.913 1.00 96.94 204 GLU A CA 1
ATOM 1614 C C . GLU A 1 204 ? 0.726 12.024 -2.735 1.00 96.94 204 GLU A C 1
ATOM 1616 O O . GLU A 1 204 ? 1.470 11.950 -3.709 1.00 96.94 204 GLU A O 1
ATOM 1621 N N . GLN A 1 205 ? 1.149 12.315 -1.501 1.00 95.12 205 GLN A N 1
ATOM 1622 C CA . GLN A 1 205 ? 2.544 12.619 -1.181 1.00 95.12 205 GLN A CA 1
ATOM 1623 C C . GLN A 1 205 ? 3.455 11.422 -1.468 1.00 95.12 205 GLN A C 1
ATOM 1625 O O . GLN A 1 205 ? 4.516 11.596 -2.065 1.00 95.12 205 GLN A O 1
ATOM 1630 N N . LEU A 1 206 ? 3.024 10.201 -1.121 1.00 95.44 206 LEU A N 1
ATOM 1631 C CA . LEU A 1 206 ? 3.762 8.991 -1.481 1.00 95.44 206 LEU A CA 1
ATOM 1632 C C . LEU A 1 206 ? 3.864 8.845 -3.006 1.00 95.44 206 LEU A C 1
ATOM 1634 O O . LEU A 1 206 ? 4.965 8.733 -3.539 1.00 95.44 206 LEU A O 1
ATOM 1638 N N . LEU A 1 207 ? 2.735 8.879 -3.722 1.00 96.00 207 LEU A N 1
ATOM 1639 C CA . LEU A 1 207 ? 2.688 8.650 -5.174 1.00 96.00 207 LEU A CA 1
ATOM 1640 C C . LEU A 1 207 ? 3.394 9.732 -6.009 1.00 96.00 207 LEU A C 1
ATOM 1642 O O . LEU A 1 207 ? 3.642 9.517 -7.196 1.00 96.00 207 LEU A O 1
ATOM 1646 N N . GLU A 1 208 ? 3.694 10.894 -5.429 1.00 93.88 208 GLU A N 1
ATOM 1647 C CA . GLU A 1 208 ? 4.470 11.948 -6.086 1.00 93.88 208 GLU A CA 1
ATOM 1648 C C . GLU A 1 208 ? 5.962 11.604 -6.188 1.00 93.88 208 GLU A C 1
ATOM 1650 O O . GLU A 1 208 ? 6.617 11.995 -7.157 1.00 93.88 208 GLU A O 1
ATOM 1655 N N . VAL A 1 209 ? 6.500 10.869 -5.212 1.00 92.12 209 VAL A N 1
ATOM 1656 C CA . VAL A 1 209 ? 7.943 10.590 -5.117 1.00 92.12 209 VAL A CA 1
ATOM 1657 C C . VAL A 1 209 ? 8.289 9.119 -5.302 1.00 92.12 209 VAL A C 1
ATOM 1659 O O . VAL A 1 209 ? 9.395 8.791 -5.725 1.00 92.12 209 VAL A O 1
ATOM 1662 N N . TYR A 1 210 ? 7.354 8.228 -4.991 1.00 92.81 210 TYR A N 1
ATOM 1663 C CA . TYR A 1 210 ? 7.602 6.801 -4.937 1.00 92.81 210 TYR A CA 1
ATOM 1664 C C . TYR A 1 210 ? 7.968 6.240 -6.308 1.00 92.81 210 TYR A C 1
ATOM 1666 O O . TYR A 1 210 ? 7.225 6.399 -7.273 1.00 92.81 210 TYR A O 1
ATOM 1674 N N . PHE A 1 211 ? 9.103 5.546 -6.382 1.00 90.88 211 PHE A N 1
ATOM 1675 C CA . PHE A 1 211 ? 9.577 4.856 -7.584 1.00 90.88 211 PHE A CA 1
ATOM 1676 C C . PHE A 1 211 ? 9.826 5.763 -8.810 1.00 90.88 211 PHE A C 1
ATOM 1678 O O . PHE A 1 211 ? 9.715 5.323 -9.958 1.00 90.88 211 PHE A O 1
ATOM 1685 N N . TYR A 1 212 ? 10.200 7.025 -8.578 1.00 91.31 212 TYR A N 1
ATOM 1686 C CA . TYR A 1 212 ? 10.703 7.939 -9.608 1.00 91.31 212 TYR A CA 1
ATOM 1687 C C . TYR A 1 212 ? 12.200 8.212 -9.387 1.00 91.31 212 TYR A C 1
ATOM 1689 O O . TYR A 1 212 ? 12.557 8.747 -8.336 1.00 91.31 212 TYR A O 1
ATOM 1697 N N . PRO A 1 213 ? 13.095 7.885 -10.346 1.00 91.00 213 PRO A N 1
ATOM 1698 C CA . PRO A 1 213 ? 14.533 8.101 -10.177 1.00 91.00 213 PRO A CA 1
ATOM 1699 C C . PRO A 1 213 ? 14.894 9.554 -9.851 1.00 91.00 213 PRO A C 1
ATOM 1701 O O . PRO A 1 213 ? 15.694 9.810 -8.960 1.00 91.00 213 PRO A O 1
ATOM 1704 N N . ASP A 1 214 ? 14.258 10.527 -10.505 1.00 90.94 214 ASP A N 1
ATOM 1705 C CA . ASP A 1 214 ? 14.496 11.962 -10.290 1.00 90.94 214 ASP A CA 1
ATOM 1706 C C . ASP A 1 214 ? 14.002 12.479 -8.928 1.00 90.94 214 ASP A C 1
ATOM 1708 O O . ASP A 1 214 ? 14.265 13.628 -8.568 1.00 90.94 214 ASP A O 1
ATOM 1712 N N . LYS A 1 215 ? 13.292 11.639 -8.170 1.00 90.31 215 LYS A N 1
ATOM 1713 C CA . LYS A 1 215 ? 12.801 11.911 -6.814 1.00 90.31 215 LYS A CA 1
ATOM 1714 C C . LYS A 1 215 ? 13.533 11.102 -5.743 1.00 90.31 215 LYS A C 1
ATOM 1716 O O . LYS A 1 215 ? 13.198 11.233 -4.567 1.00 90.31 215 LYS A O 1
ATOM 1721 N N . ALA A 1 216 ? 14.519 10.289 -6.125 1.00 87.88 216 ALA A N 1
ATOM 1722 C CA . ALA A 1 216 ? 15.355 9.565 -5.178 1.00 87.88 216 ALA A CA 1
ATOM 1723 C C . ALA A 1 216 ? 16.132 10.540 -4.276 1.00 87.88 216 ALA A C 1
ATOM 1725 O O . ALA A 1 216 ? 16.593 11.593 -4.723 1.00 87.88 216 ALA A O 1
ATOM 1726 N N . LYS A 1 217 ? 16.287 10.194 -2.994 1.00 83.69 217 LYS A N 1
ATOM 1727 C CA . LYS A 1 217 ? 17.002 11.040 -2.018 1.00 83.69 217 LYS A CA 1
ATOM 1728 C C . LYS A 1 217 ? 18.510 10.978 -2.212 1.00 83.69 217 LYS A C 1
ATOM 1730 O O . LYS A 1 217 ? 19.204 11.963 -1.963 1.00 83.69 217 LYS A O 1
ATOM 1735 N N . ASP A 1 218 ? 19.014 9.810 -2.591 1.00 86.88 218 ASP A N 1
ATOM 1736 C CA . ASP A 1 218 ? 20.432 9.547 -2.754 1.00 86.88 218 ASP A CA 1
ATOM 1737 C C . ASP A 1 218 ? 20.716 8.647 -3.964 1.00 86.88 218 ASP A C 1
ATOM 1739 O O . ASP A 1 218 ? 19.821 8.205 -4.686 1.00 86.88 218 ASP A O 1
ATOM 1743 N N . VAL A 1 219 ? 22.008 8.435 -4.211 1.00 89.00 219 VAL A N 1
ATOM 1744 C CA . VAL A 1 219 ? 22.501 7.680 -5.365 1.00 89.00 219 VAL A CA 1
ATOM 1745 C C . VAL A 1 219 ? 22.097 6.207 -5.291 1.00 89.00 219 VAL A C 1
ATOM 1747 O O . VAL A 1 219 ? 21.820 5.614 -6.328 1.00 89.00 219 VAL A O 1
ATOM 1750 N N . ALA A 1 220 ? 22.030 5.614 -4.096 1.00 87.75 220 ALA A N 1
ATOM 1751 C CA . ALA A 1 220 ? 21.700 4.199 -3.961 1.00 87.75 220 ALA A CA 1
ATOM 1752 C C . ALA A 1 220 ? 20.241 3.938 -4.357 1.00 87.75 220 ALA A C 1
ATOM 1754 O O . ALA A 1 220 ? 19.964 2.997 -5.103 1.00 87.75 220 ALA A O 1
ATOM 1755 N N . ASP A 1 221 ? 19.331 4.810 -3.928 1.00 86.12 221 ASP A N 1
ATOM 1756 C CA . ASP A 1 221 ? 17.923 4.728 -4.308 1.00 86.12 221 ASP A CA 1
ATOM 1757 C C . ASP A 1 221 ? 17.709 5.057 -5.785 1.00 86.12 221 ASP A C 1
ATOM 1759 O O . ASP A 1 221 ? 16.967 4.349 -6.469 1.00 86.12 221 ASP A O 1
ATOM 1763 N N . TYR A 1 222 ? 18.412 6.065 -6.312 1.00 91.56 222 TYR A N 1
ATOM 1764 C CA . TYR A 1 222 ? 18.398 6.368 -7.744 1.00 91.56 222 TYR A CA 1
ATOM 1765 C C . TYR A 1 222 ? 18.791 5.136 -8.571 1.00 91.56 222 TYR A C 1
ATOM 1767 O O . TYR A 1 222 ? 18.075 4.751 -9.501 1.00 91.56 222 TYR A O 1
ATOM 1775 N N . ASP A 1 223 ? 19.908 4.498 -8.216 1.00 91.88 223 ASP A N 1
ATOM 1776 C CA . ASP A 1 223 ? 20.439 3.329 -8.915 1.00 91.88 223 ASP A CA 1
ATOM 1777 C C . ASP A 1 223 ? 19.489 2.134 -8.799 1.00 91.88 223 ASP A C 1
ATOM 1779 O O . ASP A 1 223 ? 19.239 1.436 -9.786 1.00 91.88 223 ASP A O 1
ATOM 1783 N N . TRP A 1 224 ? 18.925 1.898 -7.610 1.00 89.31 224 TRP A N 1
ATOM 1784 C CA . TRP A 1 224 ? 17.985 0.804 -7.385 1.00 89.31 224 TRP A CA 1
ATOM 1785 C C . TRP A 1 224 ? 16.703 0.972 -8.207 1.00 89.31 224 TRP A C 1
ATOM 1787 O O . TRP A 1 224 ? 16.330 0.060 -8.950 1.00 89.31 224 TRP A O 1
ATOM 1797 N N . VAL A 1 225 ? 16.066 2.144 -8.135 1.00 91.50 225 VAL A N 1
ATOM 1798 C CA . VAL A 1 225 ? 14.839 2.445 -8.888 1.00 91.50 225 VAL A CA 1
ATOM 1799 C C . VAL A 1 225 ? 15.107 2.371 -10.390 1.00 91.50 225 VAL A C 1
ATOM 1801 O O . VAL A 1 225 ? 14.342 1.738 -11.121 1.00 91.50 225 VAL A O 1
ATOM 1804 N N . THR A 1 226 ? 16.220 2.942 -10.860 1.00 94.06 226 THR A N 1
ATOM 1805 C CA . THR A 1 226 ? 16.617 2.888 -12.276 1.00 94.06 226 THR A CA 1
ATOM 1806 C C . THR A 1 226 ? 16.786 1.446 -12.741 1.00 94.06 226 THR A C 1
ATOM 1808 O O . THR A 1 226 ? 16.168 1.043 -13.727 1.00 94.06 226 THR A O 1
ATOM 1811 N N . LYS A 1 227 ? 17.527 0.627 -11.986 1.00 92.25 227 LYS A N 1
ATOM 1812 C CA . LYS A 1 227 ? 17.720 -0.795 -12.289 1.00 92.25 227 LYS A CA 1
ATOM 1813 C C . LYS A 1 227 ? 16.398 -1.560 -12.331 1.00 92.25 227 LYS A C 1
ATOM 1815 O O . LYS A 1 227 ? 16.213 -2.419 -13.191 1.00 92.25 227 LYS A O 1
ATOM 1820 N N . CYS A 1 228 ? 15.472 -1.265 -11.422 1.00 91.62 228 CYS A N 1
ATOM 1821 C CA . CYS A 1 228 ? 14.143 -1.865 -11.433 1.00 91.62 228 CYS A CA 1
ATOM 1822 C C . CYS A 1 228 ? 13.349 -1.491 -12.693 1.00 91.62 228 CYS A C 1
ATOM 1824 O O . CYS A 1 228 ? 12.768 -2.372 -13.326 1.00 91.62 228 CYS A O 1
ATOM 1826 N N . ILE A 1 229 ? 13.346 -0.215 -13.082 1.00 92.81 229 ILE A N 1
ATOM 1827 C CA . ILE A 1 229 ? 12.647 0.274 -14.281 1.00 92.81 229 ILE A CA 1
ATOM 1828 C C . ILE A 1 229 ? 13.246 -0.332 -15.555 1.00 92.81 229 ILE A C 1
ATOM 1830 O O . ILE A 1 229 ? 12.509 -0.764 -16.443 1.00 92.81 229 ILE A O 1
ATOM 1834 N N . GLU A 1 230 ? 14.572 -0.382 -15.657 1.00 91.81 230 GLU A N 1
ATOM 1835 C CA . GLU A 1 230 ? 15.268 -1.007 -16.784 1.00 91.81 230 GLU A CA 1
ATOM 1836 C C . GLU A 1 230 ? 14.994 -2.511 -16.852 1.00 91.81 230 GLU A C 1
ATOM 1838 O O . GLU A 1 230 ? 14.696 -3.027 -17.930 1.00 91.81 230 GLU A O 1
ATOM 1843 N N . GLY A 1 231 ? 15.005 -3.194 -15.702 1.00 87.81 231 GLY A N 1
ATOM 1844 C CA . GLY A 1 231 ? 14.631 -4.602 -15.593 1.00 87.81 231 GLY A CA 1
ATOM 1845 C C . GLY A 1 231 ? 13.217 -4.868 -16.109 1.00 87.81 231 GLY A C 1
ATOM 1846 O O . GLY A 1 231 ? 13.027 -5.762 -16.927 1.00 87.81 231 GLY A O 1
ATOM 1847 N N . LEU A 1 232 ? 12.239 -4.034 -15.736 1.00 89.00 232 LEU A N 1
ATOM 1848 C CA . LEU A 1 232 ? 10.868 -4.141 -16.255 1.00 89.00 232 LEU A CA 1
ATOM 1849 C C . LEU A 1 232 ? 10.802 -3.978 -17.771 1.00 89.00 232 LEU A C 1
ATOM 1851 O O . LEU A 1 232 ? 10.111 -4.736 -18.448 1.00 89.00 232 LEU A O 1
ATOM 1855 N N . LYS A 1 233 ? 11.517 -2.991 -18.319 1.00 89.12 233 LYS A N 1
ATOM 1856 C CA . LYS A 1 233 ? 11.555 -2.758 -19.769 1.00 89.12 233 LYS A CA 1
ATOM 1857 C C . LYS A 1 233 ? 12.173 -3.945 -20.507 1.00 89.12 233 LYS A C 1
ATOM 1859 O O . LYS A 1 233 ? 11.661 -4.338 -21.554 1.00 89.12 233 LYS A O 1
ATOM 1864 N N . PHE A 1 234 ? 13.229 -4.535 -19.953 1.00 85.31 234 PHE A N 1
ATOM 1865 C CA . PHE A 1 234 ? 13.873 -5.721 -20.511 1.00 85.31 234 PHE A CA 1
ATOM 1866 C C . PHE A 1 234 ? 12.963 -6.960 -20.463 1.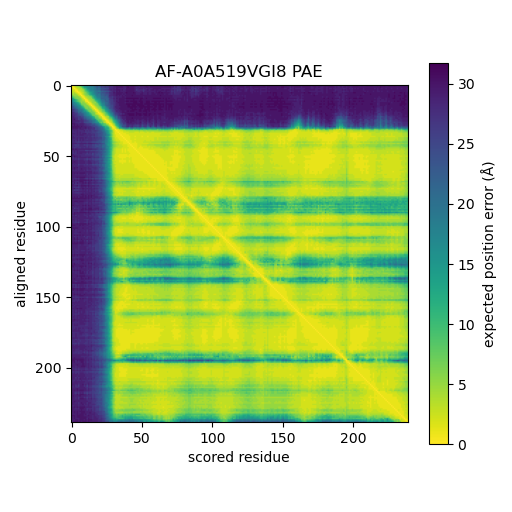00 85.31 234 PHE A C 1
ATOM 1868 O O . PHE A 1 234 ? 12.799 -7.649 -21.473 1.00 85.31 234 PHE A O 1
ATOM 1875 N N . ASP A 1 235 ? 12.315 -7.211 -19.324 1.00 80.75 235 ASP A N 1
ATOM 1876 C CA . ASP A 1 235 ? 11.389 -8.335 -19.137 1.00 80.75 235 ASP A CA 1
ATOM 1877 C C . ASP A 1 235 ? 10.167 -8.253 -20.061 1.00 80.75 235 ASP A C 1
ATOM 1879 O O . ASP A 1 235 ? 9.571 -9.276 -20.392 1.00 80.75 235 ASP A O 1
ATOM 1883 N N . LEU A 1 236 ? 9.778 -7.044 -20.474 1.00 78.75 236 LEU A N 1
ATOM 1884 C CA . LEU A 1 236 ? 8.705 -6.824 -21.442 1.00 78.75 236 LEU A CA 1
ATOM 1885 C C . LEU A 1 236 ? 9.169 -6.982 -22.888 1.00 78.75 236 LEU A C 1
ATOM 1887 O O . LEU A 1 236 ? 8.434 -7.537 -23.694 1.00 78.75 236 LEU A O 1
ATOM 1891 N N . ALA A 1 237 ? 10.375 -6.519 -23.222 1.00 75.75 237 ALA A N 1
ATOM 1892 C CA . ALA A 1 237 ? 10.929 -6.649 -24.570 1.00 75.75 237 ALA A CA 1
ATOM 1893 C C . ALA A 1 237 ? 11.308 -8.096 -24.938 1.00 75.75 237 ALA A C 1
ATOM 1895 O O . ALA A 1 237 ? 11.476 -8.408 -26.114 1.00 75.75 237 ALA A O 1
ATOM 1896 N N . SER A 1 238 ? 11.482 -8.963 -23.939 1.00 71.38 238 SER A N 1
ATOM 1897 C CA . SER A 1 238 ? 11.862 -10.371 -24.105 1.00 71.38 238 SER A CA 1
ATOM 1898 C C . SER A 1 238 ? 10.676 -11.344 -24.193 1.00 71.38 238 SER A C 1
ATOM 1900 O O . SER A 1 238 ? 10.901 -12.550 -24.314 1.00 71.38 238 SER A O 1
ATOM 1902 N N . ARG A 1 239 ? 9.436 -10.842 -24.150 1.00 63.94 239 ARG A N 1
ATOM 1903 C CA . ARG A 1 239 ? 8.191 -11.614 -24.303 1.00 63.94 239 ARG A CA 1
ATOM 1904 C C . ARG A 1 239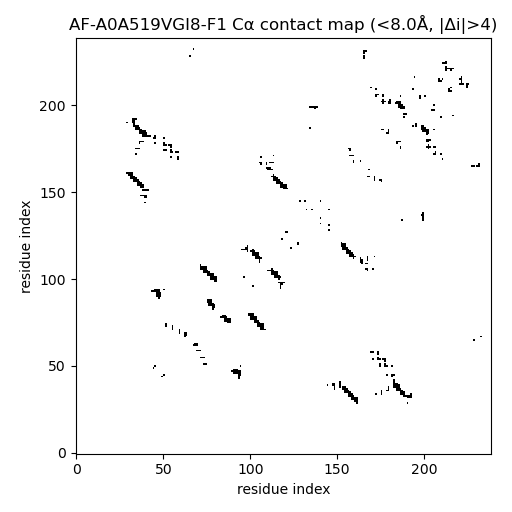 ? 7.597 -11.433 -25.692 1.00 63.94 239 ARG A C 1
ATOM 1906 O O . ARG A 1 239 ? 7.028 -12.427 -26.191 1.00 63.94 239 ARG A O 1
#

pLDDT: mean 83.26, std 20.53, range [24.94, 98.75]

Foldseek 3Di:
DDDDDDDDDDDDDDDDPDDDDDDDDDPPQDQKWKKKKQFLAFDQCQFQLQLQVQLQVLLCVVCVVLVNNDRKGKAKWKAFLVNPDIHHDDRSDHPADDQRIWIWIDIPPFPGTKIKGKDFLVVVDPPVLVVVCVQCVVPPDDPSSSVSSVVVRMMMMIMDGPPGALSNLSSSLSSSLSNCVNRVIFMATDNCNDDHPCPSHHSVSCSVQPLDLVNHPDDVRNVVSVVRSVRSVVSVVVD

Secondary structure (DSSP, 8-state):
------------------------PPPPPPSEEEEEEE-S---TT-BHHHHHHHHHHHHHHHHHHTT------EEEEEEETT-S-EEE--TTSBS---TTEEEEEEETTSS--EEEEEEEHHHH-TTHHHHHHHHTTTS---HHHHHHHHHH-EEEEEEEETT--HHHHHHHHHHHHHHHHHTT-EEE-SS-SS-GGG-SB-HHHHHHHTT-GGG-SSHHHHHHHHHHHHHHHHHHHT-

Mean predicted aligned error: 9.58 Å

Solvent-accessible surface area (backbon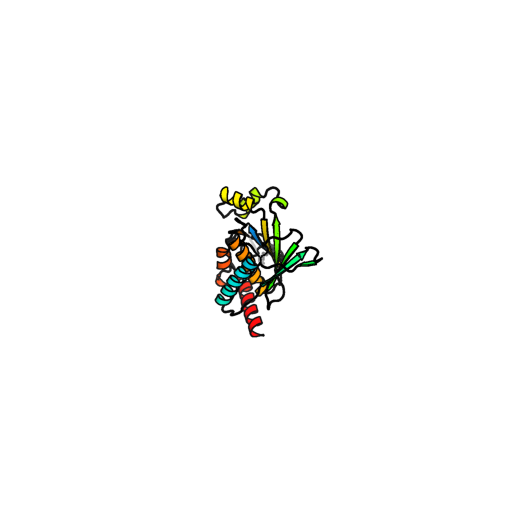e atoms only — not comparable to full-atom values): 13762 Å² total; per-residue (Å²): 145,85,87,89,85,91,80,88,88,83,84,88,82,89,79,83,83,77,83,75,79,78,77,79,75,74,78,77,79,64,68,44,29,35,46,33,31,47,34,47,42,80,60,93,72,44,16,45,42,49,31,45,52,44,14,42,54,55,44,42,52,50,33,47,75,73,73,38,94,58,91,70,50,71,48,66,34,40,28,39,77,81,65,82,47,77,41,85,65,64,50,82,39,59,71,72,67,56,73,65,30,34,40,44,34,33,43,59,101,52,67,68,49,34,42,30,42,37,42,48,44,76,82,77,34,98,59,49,75,58,48,52,51,69,62,33,65,90,48,93,78,41,76,67,54,52,49,32,32,56,75,48,40,46,35,38,36,39,39,38,53,65,89,53,36,51,65,43,66,50,48,51,57,30,43,51,29,23,49,17,54,68,17,68,10,39,34,38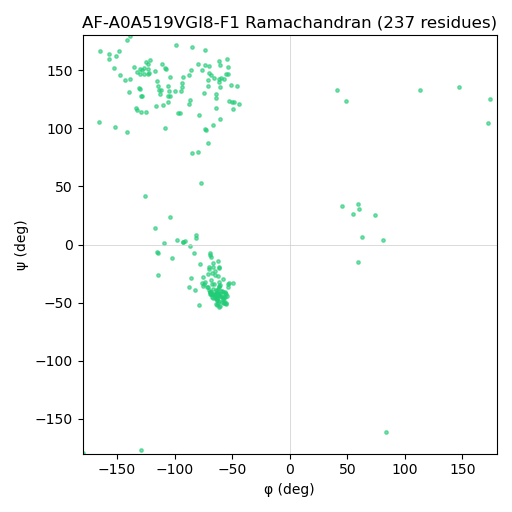,63,90,62,66,57,56,77,67,89,59,50,54,21,44,30,66,62,44,68,73,39,62,89,38,50,94,52,40,92,47,70,69,52,23,51,49,41,44,51,32,54,51,47,53,54,50,62,57,75,75,107

Radius of gyration: 26.16 Å; Cα contacts (8 Å, |Δi|>4): 361; chains: 1; bounding box: 109×51×52 Å